Protein AF-A0AAV7M4T8-F1 (afdb_monomer)

pLDDT: mean 70.01, std 22.29, range [33.31, 98.31]

Structure (mmCIF, N/CA/C/O backbone):
data_AF-A0AAV7M4T8-F1
#
_entry.id   AF-A0AAV7M4T8-F1
#
loop_
_atom_site.group_PDB
_atom_site.id
_atom_site.type_symbol
_atom_site.label_atom_id
_atom_site.label_alt_id
_atom_site.label_comp_id
_atom_site.label_asym_id
_atom_site.label_entity_id
_atom_site.label_seq_id
_atom_site.pdbx_PDB_ins_code
_atom_site.Cartn_x
_atom_site.Cartn_y
_atom_site.Cartn_z
_atom_site.occupancy
_atom_site.B_iso_or_equiv
_atom_site.auth_seq_id
_atom_site.auth_comp_id
_atom_site.auth_asym_id
_atom_site.auth_atom_id
_atom_site.pdbx_PDB_model_num
ATOM 1 N N . MET A 1 1 ? -2.833 56.877 26.411 1.00 66.31 1 MET A N 1
ATOM 2 C CA . MET A 1 1 ? -2.606 55.598 25.685 1.00 66.31 1 MET A CA 1
ATOM 3 C C . MET A 1 1 ? -1.672 54.636 26.422 1.00 66.31 1 MET A C 1
ATOM 5 O O . MET A 1 1 ? -2.018 53.465 26.500 1.00 66.31 1 MET A O 1
ATOM 9 N N . ALA A 1 2 ? -0.549 55.091 26.993 1.00 66.88 2 ALA A N 1
ATOM 10 C CA . ALA A 1 2 ? 0.386 54.228 27.733 1.00 66.88 2 ALA A CA 1
ATOM 11 C C . ALA A 1 2 ? -0.252 53.493 28.935 1.00 66.88 2 ALA A C 1
ATOM 13 O O . ALA A 1 2 ? -0.011 52.309 29.144 1.00 66.88 2 ALA A O 1
ATOM 14 N N . GLU A 1 3 ? -1.149 54.155 29.662 1.00 63.53 3 GLU A N 1
ATOM 15 C CA . GLU A 1 3 ? -1.825 53.585 30.836 1.00 63.53 3 GLU A CA 1
ATOM 16 C C . GLU A 1 3 ? -2.784 52.429 30.490 1.00 63.53 3 GLU A C 1
ATOM 18 O O . GLU A 1 3 ? -2.798 51.396 31.155 1.00 63.53 3 GLU A O 1
ATOM 23 N N . ARG A 1 4 ? -3.496 52.522 29.356 1.00 63.59 4 ARG A N 1
ATOM 24 C CA . ARG A 1 4 ? -4.344 51.428 28.842 1.00 63.59 4 ARG A CA 1
ATOM 25 C C . ARG A 1 4 ? -3.538 50.201 28.405 1.00 63.59 4 ARG A C 1
ATOM 27 O O . ARG A 1 4 ? -4.073 49.097 28.427 1.00 63.59 4 ARG A O 1
ATOM 34 N N . ARG A 1 5 ? -2.277 50.377 27.997 1.00 70.31 5 ARG A N 1
ATOM 35 C CA . ARG A 1 5 ? -1.378 49.260 27.669 1.00 70.31 5 ARG A CA 1
ATOM 36 C C . ARG A 1 5 ? -0.917 48.546 28.940 1.00 70.31 5 ARG A C 1
ATOM 38 O O . ARG A 1 5 ? -0.991 47.325 28.994 1.00 70.31 5 ARG A O 1
ATOM 45 N N . ARG A 1 6 ? -0.577 49.308 29.982 1.00 84.88 6 ARG A N 1
ATOM 46 C CA . ARG A 1 6 ? -0.159 48.775 31.285 1.00 84.88 6 ARG A CA 1
ATOM 47 C C . ARG A 1 6 ? -1.264 47.962 31.970 1.00 84.88 6 ARG A C 1
ATOM 49 O O . ARG A 1 6 ? -0.994 46.877 32.468 1.00 84.88 6 ARG A O 1
ATOM 56 N N . LEU A 1 7 ? -2.514 48.430 31.901 1.00 85.06 7 LEU A N 1
ATOM 57 C CA . LEU A 1 7 ? -3.673 47.696 32.433 1.00 85.06 7 LEU A CA 1
ATOM 58 C C . LEU A 1 7 ? -3.971 46.402 31.658 1.00 85.06 7 LEU A C 1
ATOM 60 O O . LEU A 1 7 ? -4.376 45.410 32.254 1.00 85.06 7 LEU A O 1
ATOM 64 N N . ARG A 1 8 ? -3.737 46.374 30.338 1.00 74.19 8 ARG A N 1
ATOM 65 C CA . ARG A 1 8 ? -3.874 45.144 29.535 1.00 74.19 8 ARG A CA 1
ATOM 66 C C . ARG A 1 8 ? -2.766 44.136 29.828 1.00 74.19 8 ARG A C 1
ATOM 68 O O . ARG A 1 8 ? -3.041 42.944 29.870 1.00 74.19 8 ARG A O 1
ATOM 75 N N . GLU A 1 9 ? -1.541 44.607 30.042 1.00 82.75 9 GLU A N 1
ATOM 76 C CA . GLU A 1 9 ? -0.403 43.754 30.403 1.00 82.75 9 GLU A CA 1
ATOM 77 C C . GLU A 1 9 ? -0.560 43.178 31.824 1.00 82.75 9 GLU A C 1
ATOM 79 O O . GLU A 1 9 ? -0.288 41.998 32.023 1.00 82.75 9 GLU A O 1
ATOM 84 N N . GLN A 1 10 ? -1.100 43.946 32.780 1.00 85.94 10 GLN A N 1
ATOM 85 C CA . GLN A 1 10 ? -1.435 43.435 34.119 1.00 85.94 10 GLN A CA 1
ATOM 86 C C . GLN A 1 10 ? -2.593 42.427 34.097 1.00 85.94 10 GLN A C 1
ATOM 88 O O . GLN A 1 10 ? -2.466 41.352 34.675 1.00 85.94 10 GLN A O 1
ATOM 93 N N . ALA A 1 11 ? -3.674 42.707 33.360 1.00 81.38 11 ALA A N 1
ATOM 94 C CA . ALA A 1 11 ? -4.788 41.764 33.223 1.00 81.38 11 ALA A CA 1
ATOM 95 C C . ALA A 1 11 ? -4.373 40.455 32.520 1.00 81.38 11 ALA A C 1
ATOM 97 O O . ALA A 1 11 ? -4.860 39.377 32.857 1.00 81.38 11 ALA A O 1
ATOM 98 N N . ALA A 1 12 ? -3.445 40.525 31.559 1.00 75.75 12 ALA A N 1
ATOM 99 C CA . ALA A 1 12 ? -2.880 39.338 30.920 1.00 75.75 12 ALA A CA 1
ATOM 100 C C . ALA A 1 12 ? -1.985 38.527 31.876 1.00 75.75 12 ALA A C 1
ATOM 102 O O . ALA A 1 12 ? -1.990 37.297 31.816 1.00 75.75 12 ALA A O 1
ATOM 103 N N . ALA A 1 13 ? -1.249 39.193 32.771 1.00 80.88 13 ALA A N 1
ATOM 104 C CA . ALA A 1 13 ? -0.420 38.531 33.775 1.00 80.88 13 ALA A CA 1
ATOM 105 C C . ALA A 1 13 ? -1.263 37.806 34.842 1.00 80.88 13 ALA A C 1
ATOM 107 O O . ALA A 1 13 ? -0.958 36.663 35.175 1.00 80.88 13 ALA A O 1
ATOM 108 N N . GLU A 1 14 ? -2.363 38.406 35.307 1.00 80.75 14 GLU A N 1
ATOM 109 C CA . GLU A 1 14 ? -3.270 37.772 36.280 1.00 80.75 14 GLU A CA 1
ATOM 110 C C . GLU A 1 14 ? -4.012 36.553 35.703 1.00 80.75 14 GLU A C 1
ATOM 112 O O . GLU A 1 14 ? -4.232 35.563 36.406 1.00 80.75 14 GLU A O 1
ATOM 117 N N . LEU A 1 15 ? -4.345 36.562 34.406 1.00 71.94 15 LEU A N 1
ATOM 118 C CA . LEU A 1 15 ? -4.933 35.393 33.737 1.00 71.94 15 LEU A CA 1
ATOM 119 C C . LEU A 1 15 ? -3.953 34.216 33.622 1.00 71.94 15 LEU A C 1
ATOM 121 O O . LEU A 1 15 ? -4.374 33.059 33.667 1.00 71.94 15 LEU A O 1
ATOM 125 N N . LEU A 1 16 ? -2.653 34.489 33.494 1.00 69.44 16 LEU A N 1
ATOM 126 C CA . LEU A 1 16 ? -1.623 33.450 33.452 1.00 69.44 16 LEU A CA 1
ATOM 127 C C . LEU A 1 16 ? -1.347 32.850 34.836 1.00 69.44 16 LEU A C 1
ATOM 129 O O . LEU A 1 16 ? -1.063 31.653 34.921 1.00 69.44 16 LEU A O 1
ATOM 133 N N . ASP A 1 17 ? -1.477 33.628 35.910 1.00 66.19 17 ASP A N 1
ATOM 134 C CA . ASP A 1 17 ? -1.183 33.154 37.267 1.00 66.19 17 ASP A CA 1
ATOM 135 C C . ASP A 1 17 ? -2.323 32.304 37.858 1.00 66.19 17 ASP A C 1
ATOM 137 O O . ASP A 1 17 ? -2.084 31.246 38.442 1.00 66.19 17 ASP A O 1
ATOM 141 N N . ASN A 1 18 ? -3.580 32.646 37.551 1.00 59.94 18 ASN A N 1
ATOM 142 C CA . ASN A 1 18 ? -4.745 31.840 37.945 1.00 59.94 18 ASN A CA 1
ATOM 143 C C . ASN A 1 18 ? -4.849 30.485 37.215 1.00 59.94 18 ASN A C 1
ATOM 145 O O . ASN A 1 18 ? -5.622 29.620 37.621 1.00 59.94 18 ASN A O 1
ATOM 149 N N . SER A 1 19 ? -4.057 30.262 36.160 1.00 56.88 19 SER A N 1
ATOM 150 C CA . SER A 1 19 ? -3.985 28.964 35.473 1.00 56.88 19 SER A CA 1
ATOM 151 C C . SER A 1 19 ? -3.036 27.957 36.144 1.00 56.88 19 SER A C 1
ATOM 153 O O . SER A 1 19 ? -3.062 26.774 35.805 1.00 56.88 19 SER A O 1
ATOM 155 N N . LYS A 1 20 ? -2.212 28.393 37.112 1.00 57.84 20 LYS A N 1
ATOM 156 C CA . LYS A 1 20 ? -1.170 27.559 37.739 1.00 57.84 20 LYS A CA 1
ATOM 157 C C . LYS A 1 20 ? -1.577 26.869 39.039 1.00 57.84 20 LYS A C 1
ATOM 159 O O . LYS A 1 20 ? -0.834 26.014 39.507 1.00 57.84 20 LYS A O 1
ATOM 164 N N . THR A 1 21 ? -2.731 27.185 39.622 1.00 54.34 21 THR A N 1
ATOM 165 C CA . THR A 1 21 ? -3.133 26.641 40.935 1.00 54.34 21 THR A CA 1
ATOM 166 C C . THR A 1 21 ? -4.074 25.441 40.866 1.00 54.34 21 THR A C 1
ATOM 168 O O . THR A 1 21 ? -4.386 24.863 41.902 1.00 54.34 21 THR A O 1
ATOM 171 N N . ASN A 1 22 ? -4.448 24.972 39.672 1.00 49.56 22 ASN A N 1
ATOM 172 C CA . ASN A 1 22 ? -5.160 23.701 39.518 1.00 49.56 22 ASN A CA 1
ATOM 173 C C . ASN A 1 22 ? -4.181 22.551 39.218 1.00 49.56 22 ASN A C 1
ATOM 175 O O . ASN A 1 22 ? -4.279 21.859 38.205 1.00 49.56 22 ASN A O 1
ATOM 179 N N . ILE A 1 23 ? -3.192 22.371 40.099 1.00 54.78 23 ILE A N 1
ATOM 180 C CA . ILE A 1 23 ? -2.333 21.181 40.115 1.00 54.78 23 ILE A CA 1
ATOM 181 C C . ILE A 1 23 ? -3.109 20.096 40.863 1.00 54.78 23 ILE A C 1
ATOM 183 O O . ILE A 1 23 ? -2.878 19.816 42.037 1.00 54.78 23 ILE A O 1
ATOM 187 N N . GLY A 1 24 ? -4.071 19.492 40.165 1.00 59.59 24 GLY A N 1
ATOM 188 C CA . GLY A 1 24 ? -4.485 18.135 40.498 1.00 59.59 24 GLY A CA 1
ATOM 189 C C . GLY A 1 24 ? -3.260 17.208 40.450 1.00 59.59 24 GLY A C 1
ATOM 190 O O . GLY A 1 24 ? -2.306 17.500 39.718 1.00 59.59 24 GLY A O 1
ATOM 191 N N . PRO A 1 25 ? -3.251 16.116 41.235 1.00 62.03 25 PRO A N 1
ATOM 192 C CA . PRO A 1 25 ? -2.106 15.218 41.347 1.00 62.03 25 PRO A CA 1
ATOM 193 C C . PRO A 1 25 ? -1.577 14.827 39.958 1.00 62.03 25 PRO A C 1
ATOM 195 O O . PRO A 1 25 ? -2.374 14.594 39.044 1.00 62.03 25 PRO A O 1
ATOM 198 N N . PRO A 1 26 ? -0.247 14.779 39.769 1.00 51.88 26 PRO A N 1
ATOM 199 C CA . PRO A 1 26 ? 0.357 14.617 38.459 1.00 51.88 26 PRO A CA 1
ATOM 200 C C . PRO A 1 26 ? -0.097 13.310 37.799 1.00 51.88 26 PRO A C 1
ATOM 202 O O . PRO A 1 26 ? 0.368 12.221 38.114 1.00 51.88 26 PRO A O 1
ATOM 205 N N . GLY A 1 27 ? -0.971 13.462 36.806 1.00 47.41 27 GLY A N 1
ATOM 206 C CA . GLY A 1 27 ? -0.624 13.005 35.467 1.00 47.41 27 GLY A CA 1
ATOM 207 C C . GLY A 1 27 ? -1.040 11.595 35.067 1.00 47.41 27 GLY A C 1
ATOM 208 O O . GLY A 1 27 ? -0.428 11.053 34.152 1.00 47.41 27 GLY A O 1
ATOM 209 N N . VAL A 1 28 ? -2.094 11.009 35.638 1.00 55.00 28 VAL A N 1
ATOM 210 C CA . VAL A 1 28 ? -2.776 9.905 34.940 1.00 55.00 28 VAL A CA 1
ATOM 211 C C . VAL A 1 28 ? -3.695 10.534 33.895 1.00 55.00 28 VAL A C 1
ATOM 213 O O . VAL A 1 28 ? -4.842 10.870 34.184 1.00 55.00 28 VAL A O 1
ATOM 216 N N . GLN A 1 29 ? -3.178 10.760 32.681 1.00 53.81 29 GLN A N 1
ATOM 217 C CA . GLN A 1 29 ? -4.026 11.119 31.543 1.00 53.81 29 GLN A CA 1
ATOM 218 C C . GLN A 1 29 ? -5.015 9.973 31.321 1.00 53.81 29 GLN A C 1
ATOM 220 O O . GLN A 1 29 ? -4.684 8.958 30.712 1.00 53.81 29 GLN A O 1
ATOM 225 N N . MET A 1 30 ? -6.232 10.123 31.841 1.00 59.72 30 MET A N 1
ATOM 226 C CA . MET A 1 30 ? -7.351 9.245 31.529 1.00 59.72 30 MET A CA 1
ATOM 227 C C . MET A 1 30 ? -7.654 9.411 30.041 1.00 59.72 30 MET A C 1
ATOM 229 O O . MET A 1 30 ? -8.376 10.318 29.625 1.00 59.72 30 MET A O 1
ATOM 233 N N . HIS A 1 31 ? -7.047 8.566 29.211 1.00 72.94 31 HIS A N 1
ATOM 234 C CA . HIS A 1 31 ? -7.393 8.499 27.805 1.00 72.94 31 HIS A CA 1
ATOM 235 C C . HIS A 1 31 ? -8.857 8.078 27.702 1.00 72.94 31 HIS A C 1
ATOM 237 O O . HIS A 1 31 ? -9.237 6.979 28.100 1.00 72.94 31 HIS A O 1
ATOM 243 N N . THR A 1 32 ? -9.695 8.965 27.170 1.00 89.00 32 THR A N 1
ATOM 244 C CA . THR A 1 32 ? -11.089 8.636 26.880 1.00 89.00 32 THR A CA 1
ATOM 245 C C . THR A 1 32 ? -11.131 7.437 25.933 1.00 89.00 32 THR A C 1
ATOM 247 O O . THR A 1 32 ? -10.350 7.373 24.983 1.00 89.00 32 THR A O 1
ATOM 250 N N . THR A 1 33 ? -12.082 6.528 26.132 1.00 90.50 33 THR A N 1
ATOM 251 C CA . THR A 1 33 ? -12.314 5.341 25.292 1.00 90.50 33 THR A CA 1
ATOM 252 C C . THR A 1 33 ? -12.288 5.657 23.792 1.00 90.50 33 THR A C 1
ATOM 254 O O . THR A 1 33 ? -11.620 4.987 23.006 1.00 90.50 33 THR A O 1
ATOM 257 N N . SER A 1 34 ? -12.937 6.759 23.403 1.00 91.44 34 SER A N 1
ATOM 258 C CA . SER A 1 34 ? -12.961 7.262 22.024 1.00 91.44 34 SER A CA 1
ATOM 259 C C . SER A 1 34 ? -11.562 7.598 21.482 1.00 91.44 34 SER A C 1
ATOM 261 O O . SER A 1 34 ? -11.252 7.317 20.324 1.00 91.44 34 SER A O 1
ATOM 263 N N . SER A 1 35 ? -10.668 8.145 22.315 1.00 93.81 35 SER A N 1
ATOM 264 C CA . SER A 1 35 ? -9.281 8.432 21.926 1.00 93.81 35 SER A CA 1
ATOM 265 C C . SER A 1 35 ? -8.516 7.150 21.597 1.00 93.81 35 SER A C 1
ATOM 267 O O . SER A 1 35 ? -7.863 7.084 20.555 1.00 93.81 35 SER A O 1
ATOM 269 N N . ILE A 1 36 ? -8.642 6.113 22.432 1.00 94.06 36 ILE A N 1
ATOM 270 C CA . ILE A 1 36 ? -7.977 4.817 22.218 1.00 94.06 36 ILE A CA 1
ATOM 271 C C . ILE A 1 36 ? -8.489 4.160 20.932 1.00 94.06 36 ILE A C 1
ATOM 273 O O . ILE A 1 36 ? -7.686 3.728 20.106 1.00 94.06 36 ILE A O 1
ATOM 277 N N . ILE A 1 37 ? -9.805 4.167 20.701 1.00 95.12 37 ILE A N 1
ATOM 278 C CA . ILE A 1 37 ? -10.416 3.619 19.478 1.00 95.12 37 ILE A CA 1
ATOM 279 C C . ILE A 1 37 ? -9.922 4.358 18.230 1.00 95.12 37 ILE A C 1
ATOM 281 O O . ILE A 1 37 ? -9.513 3.727 17.259 1.00 95.12 37 ILE A O 1
ATOM 285 N N . ASN A 1 38 ? -9.873 5.692 18.259 1.00 96.12 38 ASN A N 1
ATOM 286 C CA . ASN A 1 38 ? -9.353 6.479 17.138 1.00 96.12 38 ASN A CA 1
ATOM 287 C C . ASN A 1 38 ? -7.863 6.203 16.872 1.00 96.12 38 ASN A C 1
ATOM 289 O O . ASN A 1 38 ? -7.416 6.204 15.721 1.00 96.12 38 ASN A O 1
ATOM 293 N N . GLN A 1 39 ? -7.070 5.981 17.922 1.00 96.69 39 GLN A N 1
ATOM 294 C CA . GLN A 1 39 ? -5.667 5.595 17.782 1.00 96.69 39 GLN A CA 1
ATOM 295 C C . GLN A 1 39 ? -5.522 4.189 17.195 1.00 96.69 39 GLN A C 1
ATOM 297 O O . GLN A 1 39 ? -4.676 3.988 16.319 1.00 96.69 39 GLN A O 1
ATOM 302 N N . LEU A 1 40 ? -6.365 3.247 17.625 1.00 96.62 40 LEU A N 1
ATOM 303 C CA . LEU A 1 40 ? -6.409 1.884 17.106 1.00 96.62 40 LEU A CA 1
ATOM 304 C C . LEU A 1 40 ? -6.788 1.876 15.623 1.00 96.62 40 LEU A C 1
ATOM 306 O O . LEU A 1 40 ? -6.101 1.243 14.822 1.00 96.62 40 LEU A O 1
ATOM 310 N N . GLU A 1 41 ? -7.799 2.652 15.232 1.00 97.50 41 GLU A N 1
ATOM 311 C CA . GLU A 1 41 ? -8.205 2.817 13.835 1.00 97.50 41 GLU A CA 1
ATOM 312 C C . GLU A 1 41 ? -7.051 3.333 12.971 1.00 97.50 41 GLU A C 1
ATOM 314 O O . GLU A 1 41 ? -6.719 2.749 11.937 1.00 97.50 41 GLU A O 1
ATOM 319 N N . LYS A 1 42 ? -6.391 4.412 13.412 1.00 97.88 42 LYS A N 1
ATOM 320 C CA . LYS A 1 42 ? -5.240 4.988 12.702 1.00 97.88 42 LYS A CA 1
ATOM 321 C C . LYS A 1 42 ? -4.104 3.977 12.565 1.00 97.88 42 LYS A C 1
ATOM 323 O O . LYS A 1 42 ? -3.507 3.892 11.490 1.00 97.88 42 LYS A O 1
ATOM 328 N N . ALA A 1 43 ? -3.810 3.217 13.621 1.00 97.44 43 ALA A N 1
ATOM 329 C CA . ALA A 1 43 ? -2.771 2.192 13.606 1.00 97.44 43 ALA A CA 1
ATOM 330 C C . ALA A 1 43 ? -3.113 1.059 12.623 1.00 97.44 43 ALA A C 1
ATOM 332 O O . ALA A 1 43 ? -2.285 0.715 11.782 1.00 97.44 43 ALA A O 1
ATOM 333 N N . ARG A 1 44 ? -4.357 0.566 12.629 1.00 97.31 44 ARG A N 1
ATOM 334 C CA . ARG A 1 44 ? -4.851 -0.462 11.696 1.00 97.31 44 ARG A CA 1
ATOM 335 C C . ARG A 1 44 ? -4.830 -0.010 10.238 1.00 97.31 44 ARG A C 1
ATOM 337 O O . ARG A 1 44 ? -4.344 -0.729 9.372 1.00 97.31 44 ARG A O 1
ATOM 344 N N . ILE A 1 45 ? -5.286 1.207 9.944 1.00 97.81 45 ILE A N 1
ATOM 345 C CA . ILE A 1 45 ? -5.215 1.762 8.581 1.00 97.81 45 ILE A CA 1
ATOM 346 C C . ILE A 1 45 ? -3.750 1.928 8.140 1.00 97.81 45 ILE A C 1
ATOM 348 O O . ILE A 1 45 ? -3.412 1.721 6.974 1.00 97.81 45 ILE A O 1
ATOM 352 N N . SER A 1 46 ? -2.867 2.317 9.061 1.00 97.31 46 SER A N 1
ATOM 353 C CA . SER A 1 46 ? -1.430 2.463 8.812 1.00 97.31 46 SER A CA 1
ATOM 354 C C . SER A 1 46 ? -0.737 1.120 8.545 1.00 97.31 46 SER A C 1
ATOM 356 O O . SER A 1 46 ? 0.128 1.059 7.670 1.00 97.31 46 SER A O 1
ATOM 358 N N . GLU A 1 47 ? -1.113 0.058 9.264 1.00 96.94 47 GLU A N 1
ATOM 359 C CA . GLU A 1 47 ? -0.706 -1.337 9.027 1.00 96.94 47 GLU A CA 1
ATOM 360 C C . GLU A 1 47 ? -1.154 -1.792 7.630 1.00 96.94 47 GLU A C 1
ATOM 362 O O . GLU A 1 47 ? -0.327 -2.161 6.796 1.00 96.94 47 GLU A O 1
ATOM 367 N N . LEU A 1 48 ? -2.446 -1.647 7.335 1.00 97.00 48 LEU A N 1
ATOM 368 C CA . LEU A 1 48 ? -3.062 -2.024 6.064 1.00 97.00 48 LEU A CA 1
ATOM 369 C C . LEU A 1 48 ? -2.375 -1.370 4.855 1.00 97.00 48 LEU A C 1
ATOM 371 O O . LEU A 1 48 ? -2.095 -2.028 3.853 1.00 97.00 48 LEU A O 1
ATOM 375 N N . LYS A 1 49 ? -2.061 -0.071 4.944 1.00 96.81 49 LYS A N 1
ATOM 376 C CA . LYS A 1 49 ? -1.338 0.650 3.884 1.00 96.81 49 LYS A CA 1
ATOM 377 C C . LYS A 1 49 ? 0.043 0.048 3.614 1.00 96.81 49 LYS A C 1
ATOM 379 O O . LYS A 1 49 ? 0.386 -0.124 2.446 1.00 96.81 49 LYS A O 1
ATOM 384 N N . LYS A 1 50 ? 0.807 -0.283 4.664 1.00 96.56 50 LYS A N 1
ATOM 385 C CA . LYS A 1 50 ? 2.142 -0.901 4.534 1.00 96.56 50 LYS A CA 1
ATOM 386 C C . LYS A 1 50 ? 2.049 -2.298 3.935 1.00 96.56 50 LYS A C 1
ATOM 388 O O . LYS A 1 50 ? 2.827 -2.634 3.048 1.00 96.56 50 LYS A O 1
ATOM 393 N N . TRP A 1 51 ? 1.067 -3.085 4.367 1.00 96.62 51 TRP A N 1
ATOM 394 C CA . TRP A 1 51 ? 0.842 -4.422 3.828 1.00 96.62 51 TRP A CA 1
ATOM 395 C C . TRP A 1 51 ? 0.537 -4.390 2.324 1.00 96.62 51 TRP A C 1
ATOM 397 O O . TRP A 1 51 ? 1.158 -5.112 1.542 1.00 96.62 51 TRP A O 1
ATOM 407 N N . TRP A 1 52 ? -0.356 -3.493 1.888 1.00 97.06 52 TRP A N 1
ATOM 408 C CA . TRP A 1 52 ? -0.663 -3.315 0.465 1.00 97.06 52 TRP A CA 1
ATOM 409 C C . TRP A 1 52 ? 0.498 -2.723 -0.333 1.00 97.06 52 TRP A C 1
ATOM 411 O O . TRP A 1 52 ? 0.620 -3.000 -1.524 1.00 97.06 52 TRP A O 1
ATOM 421 N N . GLU A 1 53 ? 1.339 -1.894 0.283 1.00 96.44 53 GLU A N 1
ATOM 422 C CA . GLU A 1 53 ? 2.574 -1.413 -0.331 1.00 96.44 53 GLU A CA 1
ATOM 423 C C . GLU A 1 53 ? 3.523 -2.572 -0.625 1.00 96.44 53 GLU A C 1
ATOM 425 O O . GLU A 1 53 ? 3.837 -2.786 -1.797 1.00 96.44 53 GLU A O 1
ATOM 430 N N . MET A 1 54 ? 3.856 -3.374 0.389 1.00 97.75 54 MET A N 1
ATOM 431 C CA . MET A 1 54 ? 4.698 -4.563 0.242 1.00 97.75 54 MET A CA 1
ATOM 432 C C . MET A 1 54 ? 4.140 -5.526 -0.798 1.00 97.75 54 MET A C 1
ATOM 434 O O . MET A 1 54 ? 4.817 -5.822 -1.773 1.00 97.75 54 MET A O 1
ATOM 438 N N . THR A 1 55 ? 2.877 -5.928 -0.647 1.00 97.19 55 THR A N 1
ATOM 439 C CA . THR A 1 55 ? 2.218 -6.875 -1.557 1.00 97.19 55 THR A CA 1
ATOM 440 C C . THR A 1 55 ? 2.237 -6.370 -2.998 1.00 97.19 55 THR A C 1
ATOM 442 O O . THR A 1 55 ? 2.504 -7.129 -3.926 1.00 97.19 55 THR A O 1
ATOM 445 N N . SER A 1 56 ? 1.988 -5.070 -3.206 1.00 97.88 56 SER A N 1
ATOM 446 C CA . SER A 1 56 ? 2.048 -4.497 -4.550 1.00 97.88 56 SER A CA 1
ATOM 447 C C . SER A 1 56 ? 3.460 -4.524 -5.130 1.00 97.88 56 SER A C 1
ATOM 449 O O . SER A 1 56 ? 3.609 -4.918 -6.280 1.00 97.88 56 SER A O 1
ATOM 451 N N . LEU A 1 57 ? 4.484 -4.152 -4.354 1.00 98.31 57 LEU A N 1
ATOM 452 C CA . LEU A 1 57 ? 5.876 -4.141 -4.812 1.00 98.31 57 LEU A CA 1
ATOM 453 C C . LEU A 1 57 ? 6.393 -5.555 -5.093 1.00 98.31 57 LEU A C 1
ATOM 455 O O . LEU A 1 57 ? 7.028 -5.763 -6.121 1.00 98.31 57 LEU A O 1
ATOM 459 N N . THR A 1 58 ? 6.059 -6.531 -4.247 1.00 98.06 58 THR A N 1
ATOM 460 C CA . THR A 1 58 ? 6.372 -7.946 -4.486 1.00 98.06 58 THR A CA 1
ATOM 461 C C . THR A 1 58 ? 5.799 -8.403 -5.823 1.00 98.06 58 THR A C 1
ATOM 463 O O . THR A 1 58 ? 6.533 -8.947 -6.638 1.00 98.06 58 THR A O 1
ATOM 466 N N . LYS A 1 59 ? 4.533 -8.071 -6.111 1.00 97.56 59 LYS A N 1
ATOM 467 C CA . LYS A 1 59 ? 3.908 -8.400 -7.397 1.00 97.56 59 LYS A CA 1
ATOM 468 C C . LYS A 1 59 ? 4.628 -7.759 -8.589 1.00 97.56 59 LYS A C 1
ATOM 470 O O . LYS A 1 59 ? 4.727 -8.373 -9.645 1.00 97.56 59 LYS A O 1
ATOM 475 N N . TYR A 1 60 ? 5.116 -6.525 -8.450 1.00 98.25 60 TYR A N 1
ATOM 476 C CA . TYR A 1 60 ? 5.918 -5.884 -9.498 1.00 98.25 60 TYR A CA 1
ATOM 477 C C . TYR A 1 60 ? 7.214 -6.665 -9.758 1.00 98.25 60 TYR A C 1
ATOM 479 O O . TYR A 1 60 ? 7.453 -7.028 -10.911 1.00 98.25 60 TYR A O 1
ATOM 487 N N . ILE A 1 61 ? 7.960 -7.006 -8.698 1.00 98.19 61 ILE A N 1
ATOM 488 C CA . ILE A 1 61 ? 9.203 -7.795 -8.764 1.00 98.19 61 ILE A CA 1
ATOM 489 C C . ILE A 1 61 ? 8.961 -9.166 -9.407 1.00 98.19 61 ILE A C 1
ATOM 491 O O . ILE A 1 61 ? 9.623 -9.495 -10.384 1.00 98.19 61 ILE A O 1
ATOM 495 N N . GLU A 1 62 ? 7.984 -9.934 -8.915 1.00 97.62 62 GLU A N 1
ATOM 496 C CA . GLU A 1 62 ? 7.629 -11.264 -9.449 1.00 97.62 62 GLU A CA 1
ATOM 497 C C . GLU A 1 62 ? 7.289 -11.220 -10.939 1.00 97.62 62 GLU A C 1
ATOM 499 O O . GLU A 1 62 ? 7.519 -12.169 -11.679 1.00 97.62 62 GLU A O 1
ATOM 504 N N . SER A 1 63 ? 6.729 -10.098 -11.381 1.00 97.25 63 SER A N 1
ATOM 505 C CA . SER A 1 63 ? 6.292 -9.914 -12.754 1.00 97.25 63 SER A CA 1
ATOM 506 C C . SER A 1 63 ? 7.363 -9.299 -13.667 1.00 97.25 63 SER A C 1
ATOM 508 O O . SER A 1 63 ? 7.056 -9.035 -14.829 1.00 97.25 63 SER A O 1
ATOM 510 N N . GLY A 1 64 ? 8.572 -9.034 -13.151 1.00 96.50 64 GLY A N 1
ATOM 511 C CA . GLY A 1 64 ? 9.675 -8.411 -13.892 1.00 96.50 64 GLY A CA 1
ATOM 512 C C . GLY A 1 64 ? 9.394 -6.966 -14.314 1.00 96.50 64 GLY A C 1
ATOM 513 O O . GLY A 1 64 ? 9.837 -6.532 -15.373 1.00 96.50 64 GLY A O 1
ATOM 514 N N . ARG A 1 65 ? 8.593 -6.226 -13.536 1.00 96.44 65 ARG A N 1
ATOM 515 C CA . ARG A 1 65 ? 8.122 -4.876 -13.888 1.00 96.44 65 ARG A CA 1
ATOM 516 C C . ARG A 1 65 ? 8.527 -3.848 -12.843 1.00 96.44 65 ARG A C 1
ATOM 518 O O . ARG A 1 65 ? 8.467 -4.109 -11.647 1.00 96.44 65 ARG A O 1
ATOM 525 N N . VAL A 1 66 ? 8.811 -2.631 -13.293 1.00 96.69 66 VAL A N 1
ATOM 526 C CA . VAL A 1 66 ? 9.066 -1.451 -12.463 1.00 96.69 66 VAL A CA 1
ATOM 527 C C . VAL A 1 66 ? 7.855 -0.507 -12.551 1.00 96.69 66 VAL A C 1
ATOM 529 O O . VAL A 1 66 ? 7.396 -0.190 -13.651 1.00 96.69 66 VAL A O 1
ATOM 532 N N . PRO A 1 67 ? 7.285 -0.048 -11.421 1.00 96.25 67 PRO A N 1
ATOM 533 C CA . PRO A 1 67 ? 6.207 0.938 -11.434 1.00 96.25 67 PRO A CA 1
ATOM 534 C C . PRO A 1 67 ? 6.650 2.235 -12.115 1.00 96.25 67 PRO A C 1
ATOM 536 O O . PRO A 1 67 ? 7.742 2.722 -11.835 1.00 96.25 67 PRO A O 1
ATOM 539 N N . ARG A 1 68 ? 5.767 2.880 -12.894 1.00 92.69 68 ARG A N 1
ATOM 540 C CA . ARG A 1 68 ? 6.109 4.114 -13.644 1.00 92.69 68 ARG A CA 1
ATOM 541 C C . ARG A 1 68 ? 6.768 5.205 -12.790 1.00 92.69 68 ARG A C 1
ATOM 543 O O . ARG A 1 68 ? 7.639 5.916 -13.263 1.00 92.69 68 ARG A O 1
ATOM 550 N N . GLY A 1 69 ? 6.325 5.358 -11.540 1.00 92.62 69 GLY A N 1
ATOM 551 C CA . GLY A 1 69 ? 6.851 6.373 -10.616 1.00 92.62 69 GLY A CA 1
ATOM 552 C C . GLY A 1 69 ? 8.219 6.044 -10.010 1.00 92.62 69 GLY A C 1
ATOM 553 O O . GLY A 1 69 ? 8.758 6.874 -9.289 1.00 92.62 69 GLY A O 1
ATOM 554 N N . LEU A 1 70 ? 8.744 4.844 -10.262 1.00 94.62 70 LEU A N 1
ATOM 555 C CA . LEU A 1 70 ? 10.047 4.374 -9.794 1.00 94.62 70 LEU A CA 1
ATOM 556 C C . LEU A 1 70 ? 11.013 4.090 -10.956 1.00 94.62 70 LEU A C 1
ATOM 558 O O . LEU A 1 70 ? 12.148 3.678 -10.723 1.00 94.62 70 LEU A O 1
ATOM 562 N N . CYS A 1 71 ? 10.576 4.288 -12.200 1.00 92.44 71 CYS A N 1
ATOM 563 C CA . CYS A 1 71 ? 11.454 4.216 -13.358 1.00 92.44 71 CYS A CA 1
ATOM 564 C C . CYS A 1 71 ? 12.422 5.405 -13.334 1.00 92.44 71 CYS A C 1
ATOM 566 O O . CYS A 1 71 ? 11.993 6.559 -13.274 1.00 92.44 71 CYS A O 1
ATOM 568 N N . ILE A 1 72 ? 13.722 5.126 -13.396 1.00 88.62 72 ILE A N 1
ATOM 569 C CA . ILE A 1 72 ? 14.762 6.150 -13.510 1.00 88.62 72 ILE A CA 1
ATOM 570 C C . ILE A 1 72 ? 14.860 6.534 -14.990 1.00 88.62 72 ILE A C 1
ATOM 572 O O . ILE A 1 72 ? 15.220 5.709 -15.822 1.00 88.62 72 ILE A O 1
ATOM 576 N N . LEU A 1 73 ? 14.501 7.776 -15.322 1.00 83.88 73 LEU A N 1
ATOM 577 C CA . LEU A 1 73 ? 14.467 8.293 -16.703 1.00 83.88 73 LEU A CA 1
ATOM 578 C C . LEU A 1 73 ? 15.698 9.140 -17.058 1.00 83.88 73 LEU A C 1
ATOM 580 O O . LEU A 1 73 ? 15.633 10.004 -17.928 1.00 83.88 73 LEU A O 1
ATOM 584 N N . ILE A 1 74 ? 16.806 8.938 -16.353 1.00 85.69 74 ILE A N 1
ATOM 585 C CA . ILE A 1 74 ? 18.047 9.669 -16.614 1.00 85.69 74 ILE A CA 1
ATOM 586 C C . ILE A 1 74 ? 18.666 9.084 -17.883 1.00 85.69 74 ILE A C 1
ATOM 588 O O . ILE A 1 74 ? 18.777 7.866 -17.983 1.00 85.69 74 ILE A O 1
ATOM 592 N N . LEU A 1 75 ? 19.035 9.931 -18.843 1.00 84.19 75 LEU A N 1
ATOM 593 C CA . LEU A 1 75 ? 19.783 9.520 -20.031 1.00 84.19 75 LEU A CA 1
ATOM 594 C C . LEU A 1 75 ? 21.292 9.612 -19.759 1.00 84.19 75 LEU A C 1
ATOM 596 O O . LEU A 1 75 ? 21.706 10.494 -19.000 1.00 84.19 75 LEU A O 1
ATOM 600 N N . PRO A 1 76 ? 22.114 8.743 -20.372 1.00 85.00 76 PRO A N 1
ATOM 601 C CA . PRO A 1 76 ? 23.561 8.919 -20.377 1.00 85.00 76 PRO A CA 1
ATOM 602 C C . PRO A 1 76 ? 23.949 10.287 -20.954 1.00 85.00 76 PRO A C 1
ATOM 604 O O . PRO A 1 76 ? 23.349 10.752 -21.919 1.00 85.00 76 PRO A O 1
ATOM 607 N N . THR A 1 77 ? 24.983 10.920 -20.397 1.00 85.38 77 THR A N 1
ATOM 608 C CA . THR A 1 77 ? 25.505 12.214 -20.885 1.00 85.38 77 THR A CA 1
ATOM 609 C C . THR A 1 77 ? 26.385 12.071 -22.140 1.00 85.38 77 THR A C 1
ATOM 611 O O . THR A 1 77 ? 26.910 13.064 -22.634 1.00 85.38 77 THR A O 1
ATOM 614 N N . LEU A 1 78 ? 26.600 10.853 -22.651 1.00 76.25 78 LEU A N 1
ATOM 615 C CA . LEU A 1 78 ? 27.424 10.639 -23.842 1.00 76.25 78 LEU A CA 1
ATOM 616 C C . LEU A 1 78 ? 26.681 11.116 -25.100 1.00 76.25 78 LEU A C 1
ATOM 618 O O . LEU A 1 78 ? 25.507 10.813 -25.285 1.00 76.25 78 LEU A O 1
ATOM 622 N N . GLY A 1 79 ? 27.383 11.895 -25.931 1.00 67.88 79 GLY A N 1
ATOM 623 C CA . GLY A 1 79 ? 26.812 12.652 -27.051 1.00 67.88 79 GLY A CA 1
ATOM 624 C C . GLY A 1 79 ? 26.247 11.810 -28.196 1.00 67.88 79 GLY A C 1
ATOM 625 O O . GLY A 1 79 ? 25.359 12.292 -28.893 1.00 67.88 79 GLY A O 1
ATOM 626 N N . ASP A 1 80 ? 26.679 10.555 -28.328 1.00 77.81 80 ASP A N 1
ATOM 627 C CA . ASP A 1 80 ? 26.189 9.625 -29.344 1.00 77.81 80 ASP A CA 1
ATOM 628 C C . ASP A 1 80 ? 25.510 8.437 -28.652 1.00 77.81 80 ASP A C 1
ATOM 630 O O . ASP A 1 80 ? 26.157 7.611 -28.006 1.00 77.81 80 ASP A O 1
ATOM 634 N N . MET A 1 81 ? 24.178 8.377 -28.736 1.00 79.00 81 MET A N 1
ATOM 635 C CA . MET A 1 81 ? 23.387 7.304 -28.129 1.00 79.00 81 MET A CA 1
ATOM 636 C C . MET A 1 81 ? 23.172 6.171 -29.127 1.00 79.00 81 MET A C 1
ATOM 638 O O . MET A 1 81 ? 22.163 6.129 -29.832 1.00 79.00 81 MET A O 1
ATOM 642 N N . ASP A 1 82 ? 24.133 5.252 -29.157 1.00 89.88 82 ASP A N 1
ATOM 643 C CA . ASP A 1 82 ? 23.967 3.935 -29.768 1.00 89.88 82 ASP A CA 1
ATOM 644 C C . ASP A 1 82 ? 22.718 3.238 -29.172 1.00 89.88 82 ASP A C 1
ATOM 646 O O . ASP A 1 82 ? 22.564 3.228 -27.939 1.00 89.88 82 ASP A O 1
ATOM 650 N N . PRO A 1 83 ? 21.789 2.701 -29.994 1.00 88.81 83 PRO A N 1
ATOM 651 C CA . PRO A 1 83 ? 20.649 1.929 -29.501 1.00 88.81 83 PRO A CA 1
ATOM 652 C C . PRO A 1 83 ? 21.042 0.806 -28.533 1.00 88.81 83 PRO A C 1
ATOM 654 O O . PRO A 1 83 ? 20.309 0.585 -27.565 1.00 88.81 83 PRO A O 1
ATOM 657 N N . ASP A 1 84 ? 22.189 0.154 -28.742 1.00 91.31 84 ASP A N 1
ATOM 658 C CA . ASP A 1 84 ? 22.643 -0.951 -27.892 1.00 91.31 84 ASP A CA 1
ATOM 659 C C . ASP A 1 84 ? 23.039 -0.451 -26.493 1.00 91.31 84 ASP A C 1
ATOM 661 O O . ASP A 1 84 ? 22.594 -0.992 -25.475 1.00 91.31 84 ASP A O 1
ATOM 665 N N . LEU A 1 85 ? 23.779 0.663 -26.429 1.00 89.62 85 LEU A N 1
ATOM 666 C CA . LEU A 1 85 ? 24.139 1.325 -25.170 1.00 89.62 85 LEU A CA 1
ATOM 667 C C . LEU A 1 85 ? 22.896 1.786 -24.398 1.00 89.62 85 LEU A C 1
ATOM 669 O O . LEU A 1 85 ? 22.836 1.684 -23.170 1.00 89.62 85 LEU A O 1
ATOM 673 N N . LEU A 1 86 ? 21.891 2.312 -25.106 1.00 87.50 86 LEU A N 1
ATOM 674 C CA . LEU A 1 86 ? 20.659 2.780 -24.480 1.00 87.50 86 LEU A CA 1
ATOM 675 C C . LEU A 1 86 ? 19.862 1.626 -23.864 1.00 87.50 86 LEU A C 1
ATOM 677 O O . LEU A 1 86 ? 19.257 1.802 -22.803 1.00 87.50 86 LEU A O 1
ATOM 681 N N . GLU A 1 87 ? 19.850 0.462 -24.508 1.00 89.88 87 GLU A N 1
ATOM 682 C CA . GLU A 1 87 ? 19.191 -0.719 -23.961 1.00 89.88 87 GLU A CA 1
ATOM 683 C C . GLU A 1 87 ? 19.934 -1.262 -22.737 1.00 89.88 87 GLU A C 1
ATOM 685 O O . GLU A 1 87 ? 19.309 -1.483 -21.697 1.00 89.88 87 GLU A O 1
ATOM 690 N N . GLU A 1 88 ? 21.266 -1.360 -22.790 1.00 92.06 88 GLU A N 1
ATOM 691 C CA . GLU A 1 88 ? 22.069 -1.749 -21.626 1.00 92.06 88 GLU A CA 1
ATOM 692 C C . GLU A 1 88 ? 21.828 -0.803 -20.437 1.00 92.06 88 GLU A C 1
ATOM 694 O O . GLU A 1 88 ? 21.573 -1.240 -19.309 1.00 92.06 88 GLU A O 1
ATOM 699 N N . TRP A 1 89 ? 21.805 0.505 -20.693 1.00 90.81 89 TRP A N 1
ATOM 700 C CA . TRP A 1 89 ? 21.502 1.514 -19.682 1.00 90.81 89 TRP A CA 1
ATOM 701 C C . TRP A 1 89 ? 20.099 1.346 -19.073 1.00 90.81 89 TRP A C 1
ATOM 703 O O . TRP A 1 89 ? 19.912 1.459 -17.853 1.00 90.81 89 TRP A O 1
ATOM 713 N N . ARG A 1 90 ? 19.084 1.039 -19.893 1.00 89.81 90 ARG A N 1
ATOM 714 C CA . ARG A 1 90 ? 17.724 0.745 -19.404 1.00 89.81 90 ARG A CA 1
ATOM 715 C C . ARG A 1 90 ? 17.694 -0.491 -18.516 1.00 89.81 90 ARG A C 1
ATOM 717 O O . ARG A 1 90 ? 17.001 -0.473 -17.499 1.00 89.81 90 ARG A O 1
ATOM 724 N N . MET A 1 91 ? 18.450 -1.535 -18.854 1.00 92.75 91 MET A N 1
ATOM 725 C CA . MET A 1 91 ? 18.550 -2.724 -18.008 1.00 92.75 91 MET A CA 1
ATOM 726 C C . MET A 1 91 ? 19.202 -2.402 -16.661 1.00 92.75 91 MET A C 1
ATOM 728 O O . MET A 1 91 ? 18.660 -2.769 -15.617 1.00 92.75 91 MET A O 1
ATOM 732 N N . GLN A 1 92 ? 20.317 -1.665 -16.659 1.00 94.75 92 GLN A N 1
ATOM 733 C CA . GLN A 1 92 ? 21.013 -1.280 -15.426 1.00 94.75 92 GLN A CA 1
ATOM 734 C C . GLN A 1 92 ? 20.120 -0.423 -14.513 1.00 94.75 92 GLN A C 1
ATOM 736 O O . GLN A 1 92 ? 20.022 -0.666 -13.305 1.00 94.75 92 GLN A O 1
ATOM 741 N N . THR A 1 93 ? 19.410 0.553 -15.083 1.00 93.69 93 THR A N 1
ATOM 742 C CA . THR A 1 93 ? 18.471 1.396 -14.326 1.00 93.69 93 THR A CA 1
ATOM 743 C C . THR A 1 93 ? 17.267 0.605 -13.805 1.00 93.69 93 THR A C 1
ATOM 745 O O . THR A 1 93 ? 16.852 0.815 -12.662 1.00 93.69 93 THR A O 1
ATOM 748 N N . ALA A 1 94 ? 16.735 -0.344 -14.581 1.00 94.25 94 ALA A N 1
ATOM 749 C CA . ALA A 1 94 ? 15.659 -1.231 -14.143 1.00 94.25 94 ALA A CA 1
ATOM 750 C C . ALA A 1 94 ? 16.089 -2.157 -12.990 1.00 94.25 94 ALA A C 1
ATOM 752 O O . ALA A 1 94 ? 15.330 -2.330 -12.029 1.00 94.25 94 ALA A O 1
ATOM 753 N N . ASP A 1 95 ? 17.304 -2.709 -13.042 1.00 96.56 95 ASP A N 1
ATOM 754 C CA . ASP A 1 95 ? 17.879 -3.513 -11.957 1.00 96.56 95 ASP A CA 1
ATOM 755 C C . ASP A 1 95 ? 18.029 -2.683 -10.671 1.00 96.56 95 ASP A C 1
ATOM 757 O O . ASP A 1 95 ? 17.587 -3.094 -9.593 1.00 96.56 95 ASP A O 1
ATOM 761 N N . CYS A 1 96 ? 18.531 -1.448 -10.783 1.00 96.56 96 CYS A N 1
ATOM 762 C CA . CYS A 1 96 ? 18.608 -0.513 -9.657 1.00 96.56 96 CYS A CA 1
ATOM 763 C C . CYS A 1 96 ? 17.231 -0.236 -9.034 1.00 96.56 96 CYS A C 1
ATOM 765 O O . CYS A 1 96 ? 17.068 -0.338 -7.813 1.00 96.56 96 CYS A O 1
ATOM 767 N N . SER A 1 97 ? 16.217 0.066 -9.851 1.00 96.56 97 SER A N 1
ATOM 768 C CA . SER A 1 97 ? 14.846 0.272 -9.371 1.00 96.56 97 SER A CA 1
ATOM 769 C C . SER A 1 97 ? 14.267 -0.985 -8.714 1.00 96.56 97 SER A C 1
ATOM 771 O O . SER A 1 97 ? 13.552 -0.886 -7.716 1.00 96.56 97 SER A O 1
ATOM 773 N N . THR A 1 98 ? 14.600 -2.173 -9.218 1.00 97.44 98 THR A N 1
ATOM 774 C CA . THR A 1 98 ? 14.161 -3.454 -8.644 1.00 97.44 98 THR A CA 1
ATOM 775 C C . THR A 1 98 ? 14.785 -3.698 -7.270 1.00 97.44 98 THR A C 1
ATOM 777 O O . THR A 1 98 ? 14.071 -4.005 -6.310 1.00 97.44 98 THR A O 1
ATOM 780 N N . LYS A 1 99 ? 16.091 -3.454 -7.125 1.00 98.00 99 LYS A N 1
ATOM 781 C CA . LYS A 1 99 ? 16.790 -3.491 -5.828 1.00 98.00 99 LYS A CA 1
ATOM 782 C C . LYS A 1 99 ? 16.207 -2.480 -4.836 1.00 98.00 99 LYS A C 1
ATOM 784 O O . LYS A 1 99 ? 16.009 -2.798 -3.657 1.00 98.00 99 LYS A O 1
ATOM 789 N N . LEU A 1 100 ? 15.860 -1.281 -5.307 1.00 97.62 100 LEU A N 1
ATOM 790 C CA . LEU A 1 100 ? 15.176 -0.274 -4.496 1.00 97.62 100 LEU A CA 1
ATOM 791 C C . LEU A 1 100 ? 13.807 -0.772 -4.005 1.00 97.62 100 LEU A C 1
ATOM 793 O O . LEU A 1 100 ? 13.510 -0.626 -2.820 1.00 97.62 100 LEU A O 1
ATOM 797 N N . MET A 1 101 ? 12.997 -1.420 -4.853 1.00 98.06 101 MET A N 1
ATOM 798 C CA . MET A 1 101 ? 11.733 -2.036 -4.418 1.00 98.06 101 MET A CA 1
ATOM 799 C C . MET A 1 101 ? 11.948 -3.071 -3.307 1.00 98.06 101 MET A C 1
ATOM 801 O O . MET A 1 101 ? 11.228 -3.042 -2.308 1.00 98.06 101 MET A O 1
ATOM 805 N N . GLY A 1 102 ? 12.961 -3.935 -3.427 1.00 98.19 102 GLY A N 1
ATOM 806 C CA . GLY A 1 102 ? 13.319 -4.896 -2.375 1.00 98.19 102 GLY A CA 1
ATOM 807 C C . GLY A 1 102 ? 13.692 -4.221 -1.047 1.00 98.19 102 GLY A C 1
ATOM 808 O O . GLY A 1 102 ? 13.269 -4.650 0.034 1.00 98.19 102 GLY A O 1
ATOM 809 N N . THR A 1 103 ? 14.410 -3.099 -1.121 1.00 98.31 103 THR A N 1
ATOM 810 C CA . THR A 1 103 ? 14.775 -2.286 0.050 1.00 98.31 103 THR A CA 1
ATOM 811 C C . THR A 1 103 ? 13.537 -1.656 0.699 1.00 98.31 103 THR A C 1
ATOM 813 O O . THR A 1 103 ? 13.376 -1.718 1.921 1.00 98.31 103 THR A O 1
ATOM 816 N N . LEU A 1 104 ? 12.614 -1.114 -0.106 1.00 97.75 104 LEU A N 1
ATOM 817 C CA . LEU A 1 104 ? 11.341 -0.555 0.364 1.00 97.75 104 LEU A CA 1
ATOM 818 C C . LEU A 1 104 ? 10.465 -1.613 1.045 1.00 97.75 104 LEU A C 1
ATOM 820 O O . LEU A 1 104 ? 9.915 -1.342 2.112 1.00 97.75 104 LEU A O 1
ATOM 824 N N . ILE A 1 105 ? 10.380 -2.828 0.490 1.00 98.06 105 ILE A N 1
ATOM 825 C CA . ILE A 1 105 ? 9.661 -3.953 1.113 1.00 98.06 105 ILE A CA 1
ATOM 826 C C . ILE A 1 105 ? 10.261 -4.275 2.485 1.00 98.06 105 ILE A C 1
ATOM 828 O O . ILE A 1 105 ? 9.527 -4.401 3.467 1.00 98.06 105 ILE A O 1
ATOM 832 N N . THR A 1 106 ? 11.589 -4.359 2.577 1.00 97.62 106 THR A N 1
ATOM 833 C CA . THR A 1 106 ? 12.292 -4.655 3.835 1.00 97.62 106 THR A CA 1
ATOM 834 C C . THR A 1 106 ? 12.027 -3.580 4.894 1.00 97.62 106 THR A C 1
ATOM 836 O O . THR A 1 106 ? 11.695 -3.891 6.041 1.00 97.62 106 THR A O 1
ATOM 839 N N . GLN A 1 107 ? 12.099 -2.301 4.514 1.00 97.25 107 GLN A N 1
ATOM 840 C CA . GLN A 1 107 ? 11.801 -1.190 5.419 1.00 97.25 107 GLN A CA 1
ATOM 841 C C . GLN A 1 107 ? 10.324 -1.167 5.843 1.00 97.25 107 GLN A C 1
ATOM 843 O O . GLN A 1 107 ? 10.018 -0.903 7.011 1.00 97.25 107 GLN A O 1
ATOM 848 N N . ALA A 1 108 ? 9.406 -1.438 4.913 1.00 95.00 108 ALA A N 1
ATOM 849 C CA . ALA A 1 108 ? 7.977 -1.507 5.187 1.00 95.00 108 ALA A CA 1
ATOM 850 C C . ALA A 1 108 ? 7.645 -2.647 6.158 1.00 95.00 108 ALA A C 1
ATOM 852 O O . ALA A 1 108 ? 6.850 -2.428 7.072 1.00 95.00 108 ALA A O 1
ATOM 853 N N . LYS A 1 109 ? 8.309 -3.804 6.025 1.00 95.75 109 LYS A N 1
ATOM 854 C CA . LYS A 1 109 ? 8.176 -4.944 6.942 1.00 95.75 109 LYS A CA 1
ATOM 855 C C . LYS A 1 109 ? 8.565 -4.560 8.368 1.00 95.75 109 LYS A C 1
ATOM 857 O O . LYS A 1 109 ? 7.738 -4.680 9.263 1.00 95.75 109 LYS A O 1
ATOM 862 N N . ARG A 1 110 ? 9.752 -3.970 8.557 1.00 95.56 110 ARG A N 1
ATOM 863 C CA . ARG A 1 110 ? 10.212 -3.500 9.879 1.00 95.56 110 ARG A CA 1
ATOM 864 C C . ARG A 1 110 ? 9.209 -2.545 10.535 1.00 95.56 110 ARG A C 1
ATOM 866 O O . ARG A 1 110 ? 8.848 -2.703 11.694 1.00 95.56 110 ARG A O 1
ATOM 873 N N . ARG A 1 111 ? 8.714 -1.565 9.772 1.00 94.44 111 ARG A N 1
ATOM 874 C CA . ARG A 1 111 ? 7.709 -0.608 10.267 1.00 94.44 111 ARG A CA 1
ATOM 875 C C . ARG A 1 111 ? 6.340 -1.245 10.507 1.00 94.44 111 ARG A C 1
ATOM 877 O O . ARG A 1 111 ? 5.528 -0.655 11.213 1.00 94.44 111 ARG A O 1
ATOM 884 N N . MET A 1 112 ? 6.025 -2.368 9.865 1.00 93.75 112 MET A N 1
ATOM 885 C CA . MET A 1 112 ? 4.783 -3.102 10.100 1.00 93.75 112 MET A CA 1
ATOM 886 C C . MET A 1 112 ? 4.826 -3.793 11.459 1.00 93.75 112 MET A C 1
ATOM 888 O O . MET A 1 112 ? 3.862 -3.669 12.208 1.00 93.75 112 MET A O 1
ATOM 892 N N . ASP A 1 113 ? 5.954 -4.411 11.811 1.00 92.69 113 ASP A N 1
ATOM 893 C CA . ASP A 1 113 ? 6.148 -5.060 13.112 1.00 92.69 113 ASP A CA 1
ATOM 894 C C . ASP A 1 113 ? 5.939 -4.063 14.272 1.00 92.69 113 ASP A C 1
ATOM 896 O O . ASP A 1 113 ? 5.220 -4.351 15.229 1.00 92.69 113 ASP A O 1
ATOM 900 N N . GLU A 1 114 ? 6.447 -2.831 14.135 1.00 93.81 114 GLU A N 1
ATOM 901 C CA . GLU A 1 114 ? 6.195 -1.720 15.073 1.00 93.81 114 GLU A CA 1
ATOM 902 C C . GLU A 1 114 ? 4.704 -1.328 15.173 1.00 93.81 114 GLU A C 1
ATOM 904 O O . GLU A 1 114 ? 4.226 -0.915 16.230 1.00 93.81 114 GLU A O 1
ATOM 909 N N . GLN A 1 115 ? 3.942 -1.412 14.075 1.00 93.31 115 GLN A N 1
ATOM 910 C CA . GLN A 1 115 ? 2.499 -1.140 14.122 1.00 93.31 115 GLN A CA 1
ATOM 911 C C . GLN A 1 115 ? 1.736 -2.282 14.787 1.00 93.31 115 GLN A C 1
ATOM 913 O O . GLN A 1 115 ? 0.791 -2.010 15.524 1.00 93.31 115 GLN A O 1
ATOM 918 N N . ILE A 1 116 ? 2.136 -3.533 14.547 1.00 94.31 116 ILE A N 1
ATOM 919 C CA . ILE A 1 116 ? 1.501 -4.714 15.139 1.00 94.31 116 ILE A CA 1
ATOM 920 C C . ILE A 1 116 ? 1.610 -4.651 16.665 1.00 94.31 116 ILE A C 1
ATOM 922 O O . ILE A 1 116 ? 0.594 -4.781 17.345 1.00 94.31 116 ILE A O 1
ATOM 926 N N . THR A 1 117 ? 2.794 -4.354 17.207 1.00 95.62 117 THR A N 1
ATOM 927 C CA . THR A 1 117 ? 2.978 -4.210 18.663 1.00 95.62 117 THR A CA 1
ATOM 928 C C . THR A 1 117 ? 2.137 -3.068 19.237 1.00 95.62 117 THR A C 1
ATOM 930 O O . THR A 1 117 ? 1.485 -3.232 20.269 1.00 95.62 117 THR A O 1
ATOM 933 N N . LYS A 1 118 ? 2.063 -1.926 18.540 1.00 96.19 118 LYS A N 1
ATOM 934 C CA . LYS A 1 118 ? 1.201 -0.800 18.932 1.00 96.19 118 LYS A CA 1
ATOM 935 C C . LYS A 1 118 ? -0.283 -1.176 18.946 1.00 96.19 118 LYS A C 1
ATOM 937 O O . LYS A 1 118 ? -1.006 -0.792 19.863 1.00 96.19 118 LYS A O 1
ATOM 942 N N . ILE A 1 119 ? -0.747 -1.903 17.934 1.00 96.06 119 ILE A N 1
ATOM 943 C CA . ILE A 1 119 ? -2.124 -2.396 17.842 1.00 96.06 119 ILE A CA 1
ATOM 944 C C . ILE A 1 119 ? -2.425 -3.350 18.999 1.00 96.06 119 ILE A C 1
ATOM 946 O O . ILE A 1 119 ? -3.475 -3.223 19.627 1.00 96.06 119 ILE A O 1
ATOM 950 N N . GLU A 1 120 ? -1.519 -4.284 19.292 1.00 95.88 120 GLU A N 1
ATOM 951 C CA . GLU A 1 120 ? -1.666 -5.236 20.396 1.00 95.88 120 GLU A CA 1
ATOM 952 C C . GLU A 1 120 ? -1.757 -4.506 21.745 1.00 95.88 120 GLU A C 1
ATOM 954 O O . GLU A 1 120 ? -2.634 -4.821 22.548 1.00 95.88 120 GLU A O 1
ATOM 959 N N . GLN A 1 121 ? -0.936 -3.474 21.967 1.00 96.31 121 GLN A N 1
ATOM 960 C CA . GLN A 1 121 ? -1.003 -2.647 23.175 1.00 96.31 121 GLN A CA 1
ATOM 961 C C . GLN A 1 121 ? -2.331 -1.882 23.292 1.00 96.31 121 GLN A C 1
ATOM 963 O O . GLN A 1 121 ? -3.000 -1.973 24.318 1.00 96.31 121 GLN A O 1
ATOM 968 N N . LEU A 1 122 ? -2.756 -1.184 22.232 1.00 95.25 122 LEU A N 1
ATOM 969 C CA . LEU A 1 122 ? -4.024 -0.440 22.219 1.00 95.25 122 LEU A CA 1
ATOM 970 C C . LEU A 1 122 ? -5.237 -1.355 22.426 1.00 95.25 122 LEU A C 1
ATOM 972 O O . LEU A 1 122 ? -6.210 -0.954 23.058 1.00 95.25 122 LEU A O 1
ATOM 976 N N . THR A 1 123 ? -5.173 -2.583 21.908 1.00 93.56 123 THR A N 1
ATOM 977 C CA . THR A 1 123 ? -6.226 -3.588 22.103 1.00 93.56 123 THR A CA 1
ATOM 978 C C . THR A 1 123 ? -6.303 -4.004 23.574 1.00 93.56 123 THR A C 1
ATOM 980 O O . THR A 1 123 ? -7.384 -3.956 24.153 1.00 93.56 123 THR A O 1
ATOM 983 N N . LYS A 1 124 ? -5.161 -4.299 24.212 1.00 93.44 124 LYS A N 1
ATOM 984 C CA . LYS A 1 124 ? -5.097 -4.617 25.651 1.00 93.44 124 LYS A CA 1
ATOM 985 C C . LYS A 1 124 ? -5.592 -3.472 26.532 1.00 93.44 124 LYS A C 1
ATOM 987 O O . LYS A 1 124 ? -6.216 -3.710 27.560 1.00 93.44 124 LYS A O 1
ATOM 992 N N . ASP A 1 125 ? -5.291 -2.229 26.169 1.00 91.81 125 ASP A N 1
ATOM 993 C CA . ASP A 1 125 ? -5.744 -1.070 26.943 1.00 91.81 125 ASP A CA 1
ATOM 994 C C . ASP A 1 125 ? -7.252 -0.847 26.806 1.00 91.81 125 ASP A C 1
ATOM 996 O O . ASP A 1 125 ? -7.906 -0.468 27.775 1.00 91.81 125 ASP A O 1
ATOM 1000 N N . LEU A 1 126 ? -7.818 -1.169 25.642 1.00 91.31 126 LEU A N 1
ATOM 1001 C CA . LEU A 1 126 ? -9.256 -1.136 25.400 1.00 91.31 126 LEU A CA 1
ATOM 1002 C C . LEU A 1 126 ? -10.000 -2.257 26.148 1.00 91.31 126 LEU A C 1
ATOM 1004 O O . LEU A 1 126 ? -11.074 -2.006 26.690 1.00 91.31 126 LEU A O 1
ATOM 1008 N N . GLU A 1 127 ? -9.421 -3.458 26.246 1.00 89.38 127 GLU A N 1
ATOM 1009 C CA . GLU A 1 127 ? -9.977 -4.594 27.009 1.00 89.38 127 GLU A CA 1
ATOM 1010 C C . GLU A 1 127 ? -10.126 -4.302 28.511 1.00 89.38 127 GLU A C 1
ATOM 1012 O O . GLU A 1 127 ? -11.034 -4.823 29.156 1.00 89.38 127 GLU A O 1
ATOM 1017 N N . LYS A 1 128 ? -9.274 -3.437 29.077 1.00 89.12 128 LYS A N 1
ATOM 1018 C CA . LYS A 1 128 ? -9.352 -3.024 30.490 1.00 89.12 128 LYS A CA 1
ATOM 1019 C C . LYS A 1 128 ? -10.519 -2.072 30.782 1.00 89.12 128 LYS A C 1
ATOM 1021 O O . LYS A 1 128 ? -10.798 -1.799 31.949 1.00 89.12 128 LYS A O 1
ATOM 1026 N N . MET A 1 129 ? -11.173 -1.515 29.761 1.00 85.25 129 MET A N 1
ATOM 1027 C CA . MET A 1 129 ? -12.221 -0.510 29.947 1.00 85.25 129 MET A CA 1
ATOM 1028 C C . MET A 1 129 ? -13.587 -1.160 30.222 1.00 85.25 129 MET A C 1
ATOM 1030 O O . MET A 1 129 ? -14.024 -2.067 29.522 1.00 85.25 129 MET A O 1
ATOM 1034 N N . VAL A 1 130 ? -14.286 -0.656 31.244 1.00 65.81 130 VAL A N 1
ATOM 1035 C CA . VAL A 1 130 ? -15.454 -1.306 31.878 1.00 65.81 130 VAL A CA 1
ATOM 1036 C C . VAL A 1 130 ? -16.748 -1.245 31.038 1.00 65.81 130 VAL A C 1
ATOM 1038 O O . VAL A 1 130 ? -17.617 -2.103 31.176 1.00 65.81 130 VAL A O 1
ATOM 1041 N N . ASN A 1 131 ? -16.885 -0.289 30.112 1.00 78.06 131 ASN A N 1
ATOM 1042 C CA . ASN A 1 131 ? -18.131 -0.071 29.357 1.00 78.06 131 ASN A CA 1
ATOM 1043 C C . ASN A 1 131 ? -18.188 -0.862 28.038 1.00 78.06 131 ASN A C 1
ATOM 1045 O O . ASN A 1 131 ? -18.037 -0.302 26.952 1.00 78.06 131 ASN A O 1
ATOM 1049 N N . GLN A 1 132 ? -18.459 -2.165 28.124 1.00 76.38 132 GLN A N 1
ATOM 1050 C CA . GLN A 1 132 ? -18.401 -3.083 26.975 1.00 76.38 132 GLN A CA 1
ATOM 1051 C C . GLN A 1 132 ? -19.388 -2.756 25.833 1.00 76.38 132 GLN A C 1
ATOM 1053 O O . GLN A 1 132 ? -19.039 -2.922 24.663 1.00 76.38 132 GLN A O 1
ATOM 1058 N N . GLN A 1 133 ? -20.598 -2.261 26.126 1.00 85.00 133 GLN A N 1
ATOM 1059 C CA . GLN A 1 133 ? -21.632 -2.085 25.093 1.00 85.00 133 GLN A CA 1
ATOM 1060 C C . GLN A 1 133 ? -21.369 -0.892 24.160 1.00 85.00 133 GLN A C 1
ATOM 1062 O O . GLN A 1 133 ? -21.464 -1.020 22.937 1.00 85.00 133 GLN A O 1
ATOM 1067 N N . GLU A 1 134 ? -21.023 0.274 24.712 1.00 86.19 134 GLU A N 1
ATOM 1068 C CA . GLU A 1 134 ? -20.696 1.457 23.903 1.00 86.19 134 GLU A CA 1
ATOM 1069 C C . GLU A 1 134 ? -19.429 1.215 23.073 1.00 86.19 134 GLU A C 1
ATOM 1071 O O . GLU A 1 134 ? -19.399 1.505 21.873 1.00 86.19 134 GLU A O 1
ATOM 1076 N N . VAL A 1 135 ? -18.418 0.603 23.698 1.00 89.12 135 VAL A N 1
ATOM 1077 C CA . VAL A 1 135 ? -17.173 0.182 23.048 1.00 89.12 135 VAL A CA 1
ATOM 1078 C C . VAL A 1 135 ? -17.463 -0.735 21.862 1.00 89.12 135 VAL A C 1
ATOM 1080 O O . VAL A 1 135 ? -16.956 -0.491 20.769 1.00 89.12 135 VAL A O 1
ATOM 1083 N N . SER A 1 136 ? -18.330 -1.738 22.034 1.00 89.81 136 SER A N 1
ATOM 1084 C CA . SER A 1 136 ? -18.697 -2.672 20.964 1.00 89.81 136 SER A CA 1
ATOM 1085 C C . SER A 1 136 ? -19.284 -1.957 19.741 1.00 89.81 136 SER A C 1
ATOM 1087 O O . SER A 1 136 ? -18.897 -2.241 18.606 1.00 89.81 136 SER A O 1
ATOM 1089 N N . ASN A 1 137 ? -20.180 -0.987 19.948 1.00 91.31 137 ASN A N 1
ATOM 1090 C CA . ASN A 1 137 ? -20.780 -0.222 18.850 1.00 91.31 137 ASN A CA 1
ATOM 1091 C C . ASN A 1 137 ? -19.752 0.653 18.116 1.00 91.31 137 ASN A C 1
ATOM 1093 O O . ASN A 1 137 ? -19.801 0.788 16.891 1.00 91.31 137 ASN A O 1
ATOM 1097 N N . GLN A 1 138 ? -18.820 1.265 18.851 1.00 92.75 138 GLN A N 1
ATOM 1098 C CA . GLN A 1 138 ? -17.762 2.085 18.260 1.00 92.75 138 GLN A CA 1
ATOM 1099 C C . GLN A 1 138 ? -16.743 1.232 17.487 1.00 92.75 138 GLN A C 1
ATOM 1101 O O . GLN A 1 138 ? -16.335 1.628 16.392 1.00 92.75 138 GLN A O 1
ATOM 1106 N N . LEU A 1 139 ? -16.398 0.046 17.998 1.00 93.25 139 LEU A N 1
ATOM 1107 C CA . LEU A 1 139 ? -15.537 -0.918 17.312 1.00 93.25 139 LEU A CA 1
ATOM 1108 C C . LEU A 1 139 ? -16.158 -1.415 16.003 1.00 93.25 139 LEU A C 1
ATOM 1110 O O . LEU A 1 139 ? -15.478 -1.408 14.982 1.00 93.25 139 LEU A O 1
ATOM 1114 N N . ALA A 1 140 ? -17.452 -1.748 15.988 1.00 94.56 140 ALA A N 1
ATOM 1115 C CA . ALA A 1 140 ? -18.133 -2.173 14.762 1.00 94.56 140 ALA A CA 1
ATOM 1116 C C . ALA A 1 140 ? -18.072 -1.094 13.660 1.00 94.56 140 ALA A C 1
ATOM 1118 O O . ALA A 1 140 ? -17.749 -1.383 12.507 1.00 94.56 140 ALA A O 1
ATOM 1119 N N . LYS A 1 141 ? -18.303 0.177 14.022 1.00 96.38 141 LYS A N 1
ATOM 1120 C CA . LYS A 1 141 ? -18.174 1.313 13.089 1.00 96.38 141 LYS A CA 1
ATOM 1121 C C . LYS A 1 141 ? -16.734 1.510 12.608 1.00 96.38 141 LYS A C 1
ATOM 1123 O O . LYS A 1 141 ? -16.513 1.879 11.457 1.00 96.38 141 LYS A O 1
ATOM 1128 N N . MET A 1 142 ? -15.754 1.311 13.487 1.00 96.44 142 MET A N 1
ATOM 1129 C CA . MET A 1 142 ? -14.335 1.378 13.134 1.00 96.44 142 MET A CA 1
ATOM 1130 C C . MET A 1 142 ? -13.960 0.278 12.128 1.00 96.44 142 MET A C 1
ATOM 1132 O O . MET A 1 142 ? -13.307 0.568 11.128 1.00 96.44 142 MET A O 1
ATOM 1136 N N . GLU A 1 143 ? -14.388 -0.964 12.358 1.00 96.06 143 GLU A N 1
ATOM 1137 C CA . GLU A 1 143 ? -14.132 -2.098 11.460 1.00 96.06 143 GLU A CA 1
ATOM 1138 C C . GLU A 1 143 ? -14.715 -1.868 10.062 1.00 96.06 143 GLU A C 1
ATOM 1140 O O . GLU A 1 143 ? -14.037 -2.110 9.062 1.00 96.06 143 GLU A O 1
ATOM 1145 N N . GLU A 1 144 ? -15.934 -1.327 9.977 1.00 97.81 144 GLU A N 1
ATOM 1146 C CA . GLU A 1 144 ? -16.546 -0.940 8.704 1.00 97.81 144 GLU A CA 1
ATOM 1147 C C . GLU A 1 144 ? -15.695 0.101 7.956 1.00 97.81 144 GLU A C 1
ATOM 1149 O O . GLU A 1 144 ? -15.415 -0.057 6.764 1.00 97.81 144 GLU A O 1
ATOM 1154 N N . ARG A 1 145 ? -15.210 1.139 8.652 1.00 97.56 145 ARG A N 1
ATOM 1155 C CA . ARG A 1 145 ? -14.327 2.153 8.050 1.00 97.56 145 ARG A CA 1
ATOM 1156 C C . ARG A 1 145 ? -13.005 1.559 7.567 1.00 97.56 145 ARG A C 1
ATOM 1158 O O . ARG A 1 145 ? -12.567 1.898 6.467 1.00 97.56 145 ARG A O 1
ATOM 1165 N N . ILE A 1 146 ? -12.386 0.667 8.344 1.00 97.06 146 ILE A N 1
ATOM 1166 C CA . ILE A 1 146 ? -11.147 -0.028 7.957 1.00 97.06 146 ILE A CA 1
ATOM 1167 C C . ILE A 1 146 ? -11.376 -0.853 6.688 1.00 97.06 146 ILE A C 1
ATOM 1169 O O . ILE A 1 146 ? -10.591 -0.746 5.745 1.00 97.06 146 ILE A O 1
ATOM 1173 N N . LYS A 1 147 ? -12.476 -1.608 6.625 1.00 96.94 147 LYS A N 1
ATOM 1174 C CA . LYS A 1 147 ? -12.834 -2.411 5.453 1.00 96.94 147 LYS A CA 1
ATOM 1175 C C . LYS A 1 147 ? -13.049 -1.548 4.207 1.00 96.94 147 LYS A C 1
ATOM 1177 O O . LYS A 1 147 ? -12.499 -1.843 3.149 1.00 96.94 147 LYS A O 1
ATOM 1182 N N . ASN A 1 148 ? -13.771 -0.436 4.334 1.00 97.56 148 ASN A N 1
ATOM 1183 C CA . ASN A 1 148 ? -13.965 0.500 3.222 1.00 97.56 148 ASN A CA 1
ATOM 1184 C C . ASN A 1 148 ? -12.622 1.069 2.726 1.00 97.56 148 ASN A C 1
ATOM 1186 O O . ASN A 1 148 ? -12.406 1.217 1.522 1.00 97.56 148 ASN A O 1
ATOM 1190 N N . LYS A 1 149 ? -11.683 1.352 3.642 1.00 97.44 149 LYS A N 1
ATOM 1191 C CA . LYS A 1 149 ? -10.321 1.773 3.277 1.00 97.44 149 LYS A CA 1
ATOM 1192 C C . LYS A 1 149 ? -9.514 0.675 2.595 1.00 97.44 149 LYS A C 1
ATOM 1194 O O . LYS A 1 149 ? -8.740 0.987 1.691 1.00 97.44 149 LYS A O 1
ATOM 1199 N N . GLU A 1 150 ? -9.684 -0.580 2.984 1.00 96.94 150 GLU A N 1
ATOM 1200 C CA . GLU A 1 150 ? -9.054 -1.719 2.316 1.00 96.94 150 GLU A CA 1
ATOM 1201 C C . GLU A 1 150 ? -9.510 -1.855 0.866 1.00 96.94 150 GLU A C 1
ATOM 1203 O O . GLU A 1 150 ? -8.670 -1.932 -0.033 1.00 96.94 150 GLU A O 1
ATOM 1208 N N . GLU A 1 151 ? -10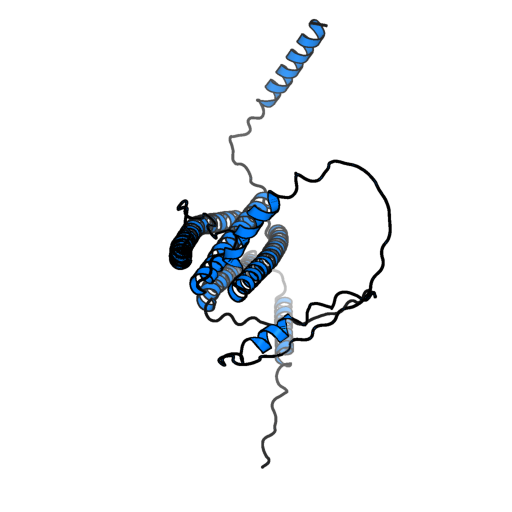.818 -1.810 0.625 1.00 96.94 151 GLU A N 1
ATOM 1209 C CA . GLU A 1 151 ? -11.387 -1.892 -0.722 1.00 96.94 151 GLU A CA 1
ATOM 1210 C C . GLU A 1 151 ? -10.898 -0.732 -1.611 1.00 96.94 151 GLU A C 1
ATOM 1212 O O . GLU A 1 151 ? -10.465 -0.958 -2.746 1.00 96.94 151 GLU A O 1
ATOM 1217 N N . GLU A 1 152 ? -10.857 0.495 -1.073 1.00 98.06 152 GLU A N 1
ATOM 1218 C CA . GLU A 1 152 ? -10.314 1.680 -1.756 1.00 98.06 152 GLU A CA 1
ATOM 1219 C C . GLU A 1 152 ? -8.842 1.483 -2.168 1.00 98.06 152 GLU A C 1
ATOM 1221 O O . GLU A 1 152 ? -8.455 1.755 -3.313 1.00 98.06 152 GLU A O 1
ATOM 1226 N N . ILE A 1 153 ? -8.001 1.004 -1.242 1.00 96.69 153 ILE A N 1
ATOM 1227 C CA . ILE A 1 153 ? -6.572 0.773 -1.494 1.00 96.69 153 ILE A CA 1
ATOM 1228 C C . ILE A 1 153 ? -6.389 -0.331 -2.537 1.00 96.69 153 ILE A C 1
ATOM 1230 O O . ILE A 1 153 ? -5.617 -0.140 -3.483 1.00 96.69 153 ILE A O 1
ATOM 1234 N N . LYS A 1 154 ? -7.113 -1.448 -2.399 1.00 96.25 154 LYS A N 1
ATOM 1235 C CA . LYS A 1 154 ? -7.065 -2.585 -3.325 1.00 96.25 154 LYS A CA 1
ATOM 1236 C C . LYS A 1 154 ? -7.396 -2.146 -4.749 1.00 96.25 154 LYS A C 1
ATOM 1238 O O . LYS A 1 154 ? -6.606 -2.401 -5.658 1.00 96.25 154 LYS A O 1
ATOM 1243 N N . LEU A 1 155 ? -8.507 -1.429 -4.939 1.00 97.44 155 LEU A N 1
ATOM 1244 C CA . LEU A 1 155 ? -8.932 -0.945 -6.254 1.00 97.44 155 LEU A CA 1
ATOM 1245 C C . LEU A 1 155 ? -7.885 -0.010 -6.872 1.00 97.44 155 LEU A C 1
ATOM 1247 O O . LEU A 1 155 ? -7.496 -0.177 -8.030 1.00 97.44 155 LEU A O 1
ATOM 1251 N N . ARG A 1 156 ? -7.358 0.938 -6.086 1.00 98.00 156 ARG A N 1
ATOM 1252 C CA . ARG A 1 156 ? -6.324 1.872 -6.553 1.00 98.00 156 ARG A CA 1
ATOM 1253 C C . ARG A 1 156 ? -5.041 1.148 -6.965 1.00 98.00 156 ARG A C 1
ATOM 1255 O O . ARG A 1 156 ? -4.438 1.511 -7.975 1.00 98.00 156 ARG A O 1
ATOM 1262 N N . LYS A 1 157 ? -4.594 0.163 -6.182 1.00 96.62 157 LYS A N 1
ATOM 1263 C CA . LYS A 1 157 ? -3.387 -0.625 -6.474 1.00 96.62 157 LYS A CA 1
ATOM 1264 C C . LYS A 1 157 ? -3.579 -1.494 -7.718 1.00 96.62 157 LYS A C 1
ATOM 1266 O O . LYS A 1 157 ? -2.701 -1.487 -8.574 1.00 96.62 157 LYS A O 1
ATOM 1271 N N . ALA A 1 158 ? -4.733 -2.145 -7.859 1.00 96.56 158 ALA A N 1
ATOM 1272 C CA . ALA A 1 158 ? -5.077 -2.932 -9.043 1.00 96.56 158 ALA A CA 1
ATOM 1273 C C . ALA A 1 158 ? -5.102 -2.071 -10.315 1.00 96.56 158 ALA A C 1
ATOM 1275 O O . ALA A 1 158 ? -4.456 -2.412 -11.302 1.00 96.56 158 ALA A O 1
ATOM 1276 N N . HIS A 1 159 ? -5.758 -0.908 -10.267 1.00 97.94 159 HIS A N 1
ATOM 1277 C CA . HIS A 1 159 ? -5.791 0.026 -11.392 1.00 97.94 159 HIS A CA 1
ATOM 1278 C C . HIS A 1 159 ? -4.384 0.493 -11.793 1.00 97.94 159 HIS A C 1
ATOM 1280 O O . HIS A 1 159 ? -4.046 0.493 -12.974 1.00 97.94 159 HIS A O 1
ATOM 1286 N N . LYS A 1 160 ? -3.534 0.861 -10.820 1.00 96.81 160 LYS A N 1
ATOM 1287 C CA . LYS A 1 160 ? -2.137 1.246 -11.092 1.00 96.81 160 LYS A CA 1
ATOM 1288 C C . LYS A 1 160 ? -1.349 0.108 -11.740 1.00 96.81 160 LYS A C 1
ATOM 1290 O O . LYS A 1 160 ? -0.688 0.347 -12.743 1.00 96.81 160 LYS A O 1
ATOM 1295 N N . PHE A 1 161 ? -1.468 -1.106 -11.210 1.00 97.25 161 PHE A N 1
ATOM 1296 C CA . PHE A 1 161 ? -0.778 -2.272 -11.751 1.00 97.25 161 PHE A CA 1
ATOM 1297 C C . PHE A 1 161 ? -1.209 -2.574 -13.190 1.00 97.25 161 PHE A C 1
ATOM 1299 O O . PHE A 1 161 ? -0.355 -2.718 -14.055 1.00 97.25 161 PHE A O 1
ATOM 1306 N N . ASN A 1 162 ? -2.514 -2.590 -13.478 1.00 97.31 162 ASN A N 1
ATOM 1307 C CA . ASN A 1 162 ? -3.027 -2.840 -14.831 1.00 97.31 162 ASN A CA 1
ATOM 1308 C C . ASN A 1 162 ? -2.585 -1.759 -15.817 1.00 97.31 162 ASN A C 1
ATOM 1310 O O . ASN A 1 162 ? -2.148 -2.052 -16.926 1.00 97.31 162 ASN A O 1
ATOM 1314 N N . ARG A 1 163 ? -2.648 -0.499 -15.389 1.00 96.38 163 ARG A N 1
ATOM 1315 C CA . ARG A 1 163 ? -2.180 0.635 -16.178 1.00 96.38 163 ARG A CA 1
ATOM 1316 C C . ARG A 1 163 ? -0.685 0.510 -16.511 1.00 96.38 163 ARG A C 1
ATOM 1318 O O . ARG A 1 163 ? -0.275 0.843 -17.620 1.00 96.38 163 ARG A O 1
ATOM 1325 N N . ASP A 1 164 ? 0.136 0.066 -15.568 1.00 96.19 164 ASP A N 1
ATOM 1326 C CA . ASP A 1 164 ? 1.573 -0.114 -15.784 1.00 96.19 164 ASP A CA 1
ATOM 1327 C C . ASP A 1 164 ? 1.864 -1.374 -16.624 1.00 96.19 164 ASP A C 1
ATOM 1329 O O . ASP A 1 164 ? 2.713 -1.330 -17.508 1.00 96.19 164 ASP A O 1
ATOM 1333 N N . LYS A 1 165 ? 1.097 -2.458 -16.439 1.00 96.12 165 LYS A N 1
ATOM 1334 C CA . LYS A 1 165 ? 1.134 -3.664 -17.282 1.00 96.12 165 LYS A CA 1
ATOM 1335 C C . LYS A 1 165 ? 0.891 -3.327 -18.756 1.00 96.12 165 LYS A C 1
ATOM 1337 O O . LYS A 1 165 ? 1.707 -3.702 -19.589 1.00 96.12 165 LYS A O 1
ATOM 1342 N N . LEU A 1 166 ? -0.162 -2.563 -19.056 1.00 96.19 166 LEU A N 1
ATOM 1343 C CA . LEU A 1 166 ? -0.456 -2.119 -20.423 1.00 96.19 166 LEU A CA 1
ATOM 1344 C C . LEU A 1 166 ? 0.690 -1.293 -21.012 1.00 96.19 166 LEU A C 1
ATOM 1346 O O . LEU A 1 166 ? 0.929 -1.336 -22.209 1.00 96.19 166 LEU A O 1
ATOM 1350 N N . ASP A 1 167 ? 1.409 -0.517 -20.209 1.00 94.12 167 ASP A N 1
ATOM 1351 C CA . ASP A 1 167 ? 2.547 0.235 -20.731 1.00 94.12 167 ASP A CA 1
ATOM 1352 C C . ASP A 1 167 ? 3.749 -0.634 -21.068 1.00 94.12 167 ASP A C 1
ATOM 1354 O O . ASP A 1 167 ? 4.431 -0.322 -22.039 1.00 94.12 167 ASP A O 1
ATOM 1358 N N . TYR A 1 168 ? 3.988 -1.706 -20.311 1.00 94.38 168 TYR A N 1
ATOM 1359 C CA . TYR A 1 168 ? 4.975 -2.720 -20.683 1.00 94.38 168 TYR A CA 1
ATOM 1360 C C . TYR A 1 168 ? 4.583 -3.384 -22.007 1.00 94.38 168 TYR A C 1
ATOM 1362 O O . TYR A 1 168 ? 5.407 -3.468 -22.909 1.00 94.38 168 TYR A O 1
ATOM 1370 N N . GLU A 1 169 ? 3.317 -3.786 -22.150 1.00 94.94 169 GLU A N 1
ATOM 1371 C CA . GLU A 1 169 ? 2.810 -4.459 -23.357 1.00 94.94 169 GLU A CA 1
ATOM 1372 C C . GLU A 1 169 ? 2.913 -3.588 -24.617 1.00 94.94 169 GLU A C 1
ATOM 1374 O O . GLU A 1 169 ? 3.206 -4.097 -25.691 1.00 94.94 169 GLU A O 1
ATOM 1379 N N . HIS A 1 170 ? 2.727 -2.271 -24.489 1.00 94.38 170 HIS A N 1
ATOM 1380 C CA . HIS A 1 170 ? 2.850 -1.327 -25.606 1.00 94.38 170 HIS A CA 1
ATOM 1381 C C . HIS A 1 170 ? 4.244 -0.676 -25.716 1.00 94.38 170 HIS A C 1
ATOM 1383 O O . HIS A 1 170 ? 4.394 0.300 -26.449 1.00 94.38 170 HIS A O 1
ATOM 1389 N N . GLY A 1 171 ? 5.244 -1.115 -24.939 1.00 89.81 171 GLY A N 1
ATOM 1390 C CA . GLY A 1 171 ? 6.596 -0.535 -24.957 1.00 89.81 171 GLY A CA 1
ATOM 1391 C C . GLY A 1 171 ? 6.682 0.939 -24.524 1.00 89.81 171 GLY A C 1
ATOM 1392 O O . GLY A 1 171 ? 7.641 1.634 -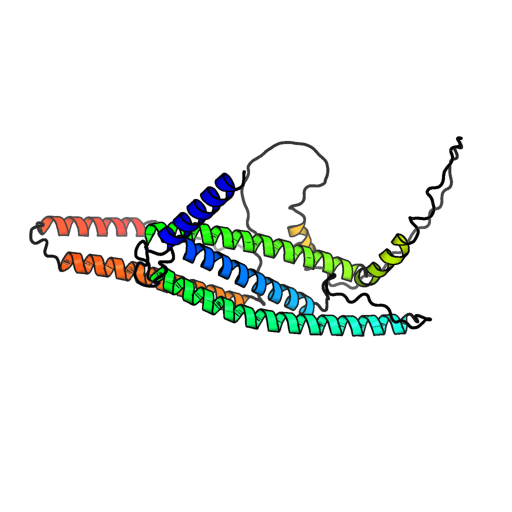24.848 1.00 89.81 171 GLY A O 1
ATOM 1393 N N . ARG A 1 172 ? 5.694 1.462 -23.784 1.00 89.25 172 ARG A N 1
ATOM 1394 C CA . ARG A 1 172 ? 5.574 2.900 -23.460 1.00 89.25 172 ARG A CA 1
ATOM 1395 C C . ARG A 1 172 ? 6.408 3.366 -22.268 1.00 89.25 172 ARG A C 1
ATOM 1397 O O . ARG A 1 172 ? 6.518 4.568 -22.038 1.00 89.25 172 ARG A O 1
ATOM 1404 N N . ILE A 1 173 ? 7.028 2.466 -21.517 1.00 87.06 173 ILE A N 1
ATOM 1405 C CA . ILE A 1 173 ? 7.636 2.791 -20.212 1.00 87.06 173 ILE A CA 1
ATOM 1406 C C . ILE A 1 173 ? 8.848 3.696 -20.306 1.00 87.06 173 ILE A C 1
ATOM 1408 O O . ILE A 1 173 ? 9.022 4.575 -19.466 1.00 87.06 173 ILE A O 1
ATOM 1412 N N . TYR A 1 174 ? 9.632 3.540 -21.362 1.00 75.94 174 TYR A N 1
ATOM 1413 C CA . TYR A 1 174 ? 10.800 4.379 -21.608 1.00 75.94 174 TYR A CA 1
ATOM 1414 C C . TYR A 1 174 ? 10.501 5.518 -22.592 1.00 75.94 174 TYR A C 1
ATOM 1416 O O . TYR A 1 174 ? 11.345 6.372 -22.836 1.00 75.94 174 TYR A O 1
ATOM 1424 N N . THR A 1 175 ? 9.269 5.594 -23.113 1.00 74.88 175 THR A N 1
ATOM 1425 C CA . THR A 1 175 ? 8.857 6.649 -24.058 1.00 74.88 175 THR A CA 1
ATOM 1426 C C . THR A 1 175 ? 8.478 7.962 -23.375 1.00 74.88 175 THR A C 1
ATOM 1428 O O . THR A 1 175 ? 8.373 8.993 -24.040 1.00 74.88 175 THR A O 1
ATOM 1431 N N . PHE A 1 176 ? 8.315 7.972 -22.045 1.00 57.00 176 PHE A N 1
ATOM 1432 C CA . PHE A 1 176 ? 7.961 9.183 -21.298 1.00 57.00 176 PHE A CA 1
ATOM 1433 C C . PHE A 1 176 ? 9.005 10.302 -21.409 1.00 57.00 176 PHE A C 1
ATOM 1435 O O . PHE A 1 176 ? 8.639 11.468 -21.254 1.00 57.00 176 PHE A O 1
ATOM 1442 N N . ALA A 1 177 ? 10.255 9.970 -21.750 1.00 54.72 177 ALA A N 1
ATOM 1443 C CA . ALA A 1 177 ? 11.314 10.945 -21.997 1.00 54.72 177 ALA A CA 1
ATOM 1444 C C . ALA A 1 177 ? 10.967 11.935 -23.129 1.00 54.72 177 ALA A C 1
ATOM 1446 O O . ALA A 1 177 ? 11.281 13.116 -23.010 1.00 54.72 177 ALA A O 1
ATOM 1447 N N . ARG A 1 178 ? 10.197 11.521 -24.152 1.00 54.44 178 ARG A N 1
ATOM 1448 C CA . ARG A 1 178 ? 9.813 12.400 -25.281 1.00 54.44 178 ARG A CA 1
ATOM 1449 C C . ARG A 1 178 ? 8.946 13.598 -24.885 1.00 54.44 178 ARG A C 1
ATOM 1451 O O . ARG A 1 178 ? 8.771 14.522 -25.674 1.00 54.44 178 ARG A O 1
ATOM 1458 N N . LYS A 1 179 ? 8.367 13.616 -23.679 1.00 55.38 179 LYS A N 1
ATOM 1459 C CA . LYS A 1 179 ? 7.567 14.767 -23.231 1.00 55.38 179 LYS A CA 1
ATOM 1460 C C . LYS A 1 179 ? 8.415 15.991 -22.884 1.00 55.38 179 LYS A C 1
ATOM 1462 O O . LYS A 1 179 ? 7.866 17.090 -22.897 1.00 55.38 179 LYS A O 1
ATOM 1467 N N . TYR A 1 180 ? 9.708 15.824 -22.605 1.00 53.81 180 TYR A N 1
ATOM 1468 C CA . TYR A 1 180 ? 10.596 16.953 -22.324 1.00 53.81 180 TYR A CA 1
ATOM 1469 C C . TYR A 1 180 ? 10.980 17.730 -23.591 1.00 53.81 180 TYR A C 1
ATOM 1471 O O . TYR A 1 180 ? 11.141 18.946 -23.513 1.00 53.81 180 TYR A O 1
ATOM 1479 N N . ASP A 1 181 ? 10.990 17.083 -24.759 1.00 53.19 181 ASP A N 1
ATOM 1480 C CA . ASP A 1 181 ? 11.270 17.763 -26.030 1.00 53.19 181 ASP A CA 1
ATOM 1481 C C . ASP A 1 181 ? 10.094 18.646 -26.482 1.00 53.19 181 ASP A C 1
ATOM 1483 O O . ASP A 1 181 ? 10.283 19.771 -26.940 1.00 53.19 181 ASP A O 1
ATOM 1487 N N . ASN A 1 182 ? 8.854 18.200 -26.252 1.00 53.69 182 ASN A N 1
ATOM 1488 C CA . ASN A 1 182 ? 7.654 18.934 -26.676 1.00 53.69 182 ASN A CA 1
ATOM 1489 C C . ASN A 1 182 ? 7.265 20.109 -25.760 1.00 53.69 182 ASN A C 1
ATOM 1491 O O . ASN A 1 182 ? 6.427 20.927 -26.138 1.00 53.69 182 ASN A O 1
ATOM 1495 N N . ALA A 1 183 ? 7.826 20.199 -24.550 1.00 55.84 183 ALA A N 1
ATOM 1496 C CA . ALA A 1 183 ? 7.580 21.332 -23.655 1.00 55.84 183 ALA A CA 1
ATOM 1497 C C . ALA A 1 183 ? 8.434 22.559 -24.015 1.00 55.84 183 ALA A C 1
ATOM 1499 O O . ALA A 1 183 ? 8.078 23.674 -23.651 1.00 55.84 183 ALA A O 1
ATOM 1500 N N . ARG A 1 184 ? 9.538 22.371 -24.749 1.00 53.66 184 ARG A N 1
ATOM 1501 C CA . ARG A 1 184 ? 10.495 23.444 -25.056 1.00 53.66 184 ARG A CA 1
ATOM 1502 C C . ARG A 1 184 ? 10.158 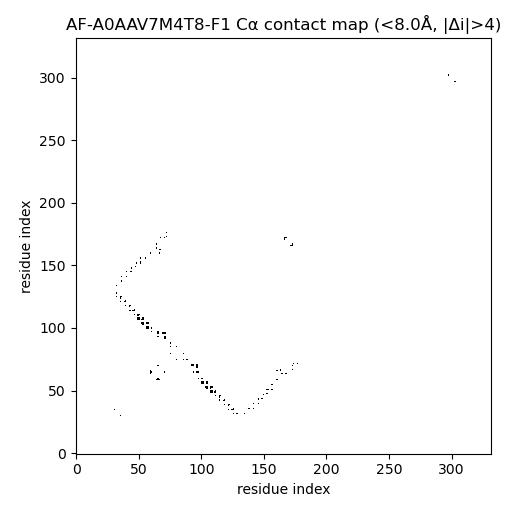24.239 -26.320 1.00 53.66 184 ARG A C 1
ATOM 1504 O O . ARG A 1 184 ? 10.738 25.293 -26.542 1.00 53.66 184 ARG A O 1
ATOM 1511 N N . THR A 1 185 ? 9.212 23.771 -27.132 1.00 56.69 185 THR A N 1
ATOM 1512 C CA . THR A 1 185 ? 8.841 24.404 -28.410 1.00 56.69 185 THR A CA 1
ATOM 1513 C C . THR A 1 185 ? 7.590 25.282 -28.340 1.00 56.69 185 THR A C 1
ATOM 1515 O O . THR A 1 185 ? 7.224 25.884 -29.345 1.00 56.69 185 THR A O 1
ATOM 1518 N N . LYS A 1 186 ? 6.926 25.406 -27.180 1.00 57.12 186 LYS A N 1
ATOM 1519 C CA . LYS A 1 186 ? 5.632 26.111 -27.084 1.00 57.12 186 LYS A CA 1
ATOM 1520 C C . LYS A 1 186 ? 5.687 27.604 -26.738 1.00 57.12 186 LYS A C 1
ATOM 1522 O O . LYS A 1 186 ? 4.641 28.244 -26.781 1.00 57.12 186 LYS A O 1
ATOM 1527 N N . ASP A 1 187 ? 6.870 28.166 -26.487 1.00 57.00 187 ASP A N 1
ATOM 1528 C CA . ASP A 1 187 ? 7.011 29.557 -26.018 1.00 57.00 187 ASP A CA 1
ATOM 1529 C C . ASP A 1 187 ? 7.491 30.569 -27.082 1.00 57.00 187 ASP A C 1
ATOM 1531 O O . ASP A 1 187 ? 7.719 31.728 -26.752 1.00 57.00 187 ASP A O 1
ATOM 1535 N N . VAL A 1 188 ? 7.611 30.197 -28.366 1.00 59.09 188 VAL A N 1
ATOM 1536 C CA . VAL A 1 188 ? 8.198 31.094 -29.397 1.00 59.09 188 VAL A CA 1
ATOM 1537 C C . VAL A 1 188 ? 7.182 31.679 -30.395 1.00 59.09 188 VAL A C 1
ATOM 1539 O O . VAL A 1 188 ? 7.540 32.509 -31.221 1.00 59.09 188 VAL A O 1
ATOM 1542 N N . SER A 1 189 ? 5.889 31.352 -30.319 1.00 56.97 189 SER A N 1
ATOM 1543 C CA . SER A 1 189 ? 4.923 31.777 -31.358 1.00 56.97 189 SER A CA 1
ATOM 1544 C C . SER A 1 189 ? 3.713 32.526 -30.800 1.00 56.97 189 SER A C 1
ATOM 1546 O O . SER A 1 189 ? 2.568 32.165 -31.061 1.00 56.97 189 SER A O 1
ATOM 1548 N N . LYS A 1 190 ? 3.956 33.584 -30.016 1.00 53.31 190 LYS A N 1
ATOM 1549 C CA . LYS A 1 190 ? 2.915 34.557 -29.642 1.00 53.31 190 LYS A CA 1
ATOM 1550 C C . LYS A 1 190 ? 3.375 36.009 -29.820 1.00 53.31 190 LYS A C 1
ATOM 1552 O O . LYS A 1 190 ? 3.251 36.835 -28.927 1.00 53.31 190 LYS A O 1
ATOM 1557 N N . SER A 1 191 ? 3.878 36.304 -31.011 1.00 50.94 191 SER A N 1
ATOM 1558 C CA . SER A 1 191 ? 3.750 37.604 -31.681 1.00 50.94 191 SER A CA 1
ATOM 1559 C C . SER A 1 191 ? 2.952 37.295 -32.950 1.00 50.94 191 SER A C 1
ATOM 1561 O O . SER A 1 191 ? 3.411 36.494 -33.752 1.00 50.94 191 SER A O 1
ATOM 1563 N N . GLY A 1 192 ? 1.679 37.653 -33.071 1.00 50.06 192 GLY A N 1
ATOM 1564 C CA . GLY A 1 192 ? 1.230 39.021 -33.308 1.00 50.06 192 GLY A CA 1
ATOM 1565 C C . GLY A 1 192 ? 0.837 39.141 -34.789 1.00 50.06 192 GLY A C 1
ATOM 1566 O O . GLY A 1 192 ? 1.605 38.699 -35.634 1.00 50.06 192 GLY A O 1
ATOM 1567 N N . ALA A 1 193 ? -0.324 39.753 -35.046 1.00 50.69 193 ALA A N 1
ATOM 1568 C CA . ALA A 1 193 ? -0.912 40.124 -36.343 1.00 50.69 193 ALA A CA 1
ATOM 1569 C C . ALA A 1 193 ? -1.719 39.044 -37.096 1.00 50.69 193 ALA A C 1
ATOM 1571 O O . ALA A 1 193 ? -1.186 38.176 -37.780 1.00 50.69 193 ALA A O 1
ATOM 1572 N N . ASP A 1 194 ? -3.042 39.112 -36.922 1.00 57.38 194 ASP A N 1
ATOM 1573 C CA . ASP A 1 194 ? -3.997 39.515 -37.967 1.00 57.38 194 ASP A CA 1
ATOM 1574 C C . ASP A 1 194 ? -3.506 39.383 -39.422 1.00 57.38 194 ASP A C 1
ATOM 1576 O O . ASP A 1 194 ? -2.672 40.175 -39.845 1.00 57.38 194 ASP A O 1
ATOM 1580 N N . ASP A 1 195 ? -4.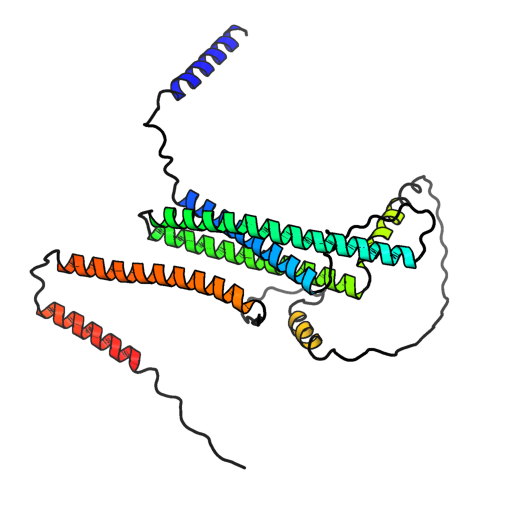078 38.460 -40.201 1.00 51.66 195 ASP A N 1
ATOM 1581 C CA . ASP A 1 195 ? -4.766 38.800 -41.458 1.00 51.66 195 ASP A CA 1
ATOM 1582 C C . ASP A 1 195 ? -5.538 37.585 -42.003 1.00 51.66 195 ASP A C 1
ATOM 1584 O O . ASP A 1 195 ? -5.211 36.423 -41.757 1.00 51.66 195 ASP A O 1
ATOM 1588 N N . ALA A 1 196 ? -6.621 37.884 -42.701 1.00 53.09 196 ALA A N 1
ATOM 1589 C CA . ALA A 1 196 ? -7.616 36.975 -43.222 1.00 53.09 196 ALA A CA 1
ATOM 1590 C C . ALA A 1 196 ? -7.126 36.119 -44.408 1.00 53.09 196 ALA A C 1
ATOM 1592 O O . ALA A 1 196 ? -6.200 36.476 -45.131 1.00 53.09 196 ALA A O 1
ATOM 1593 N N . THR A 1 197 ? -7.904 35.070 -44.701 1.00 51.31 197 THR A N 1
ATOM 1594 C CA . THR A 1 197 ? -8.522 34.773 -46.019 1.00 51.31 197 THR A CA 1
ATOM 1595 C C . THR A 1 197 ? -8.425 33.292 -46.421 1.00 51.31 197 THR A C 1
ATOM 1597 O O . THR A 1 197 ? -7.375 32.664 -46.386 1.00 51.31 197 THR A O 1
ATOM 1600 N N . HIS A 1 198 ? -9.597 32.769 -46.794 1.00 48.62 198 HIS A N 1
ATOM 1601 C CA . HIS A 1 198 ? -9.927 31.537 -47.518 1.00 48.62 198 HIS A CA 1
ATOM 1602 C C . HIS A 1 198 ? -8.813 30.819 -48.308 1.00 48.62 198 HIS A C 1
ATOM 1604 O O . HIS A 1 198 ? -8.182 31.433 -49.159 1.00 48.62 198 HIS A O 1
ATOM 1610 N N . HIS A 1 199 ? -8.798 29.477 -48.244 1.00 45.88 199 HIS A N 1
ATOM 1611 C CA . HIS A 1 199 ? -9.019 28.671 -49.454 1.00 45.88 199 HIS A CA 1
ATOM 1612 C C . HIS A 1 199 ? -9.465 27.226 -49.164 1.00 45.88 199 HIS A C 1
ATOM 1614 O O . HIS A 1 199 ? -8.954 26.543 -48.283 1.00 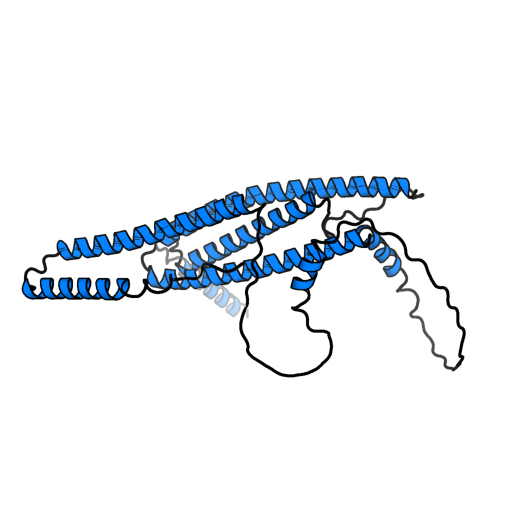45.88 199 HIS A O 1
ATOM 1620 N N . ILE A 1 200 ? -10.455 26.804 -49.949 1.00 46.91 200 ILE A N 1
ATOM 1621 C CA . ILE A 1 200 ? -11.021 25.459 -50.092 1.00 46.91 200 ILE A CA 1
ATOM 1622 C C . ILE A 1 200 ? -10.149 24.663 -51.076 1.00 46.91 200 ILE A C 1
ATOM 1624 O O . ILE A 1 200 ? -9.790 25.227 -52.110 1.00 46.91 200 ILE A O 1
ATOM 1628 N N . SER A 1 201 ? -9.868 23.385 -50.784 1.00 38.88 201 SER A N 1
ATOM 1629 C CA . SER A 1 201 ? -9.677 22.226 -51.704 1.00 38.88 201 SER A CA 1
ATOM 1630 C C . SER A 1 201 ? -9.426 20.987 -50.817 1.00 38.88 201 SER A C 1
ATOM 1632 O O . SER A 1 201 ? -8.619 21.081 -49.899 1.00 38.88 201 SER A O 1
ATOM 1634 N N . ALA A 1 202 ? -10.227 19.918 -50.798 1.00 43.28 202 ALA A N 1
ATOM 1635 C CA . ALA A 1 202 ? -10.622 18.955 -51.839 1.00 43.28 202 ALA A CA 1
ATOM 1636 C C . ALA A 1 202 ? -9.478 18.005 -52.254 1.00 43.28 202 ALA A C 1
ATOM 1638 O O . ALA A 1 202 ? -8.486 18.466 -52.802 1.00 43.28 202 ALA A O 1
ATOM 1639 N N . ASP A 1 203 ? -9.713 16.716 -51.961 1.00 39.09 203 ASP A N 1
ATOM 1640 C CA . ASP A 1 203 ? -9.114 15.465 -52.461 1.00 39.09 203 ASP A CA 1
ATOM 1641 C C . ASP A 1 203 ? -7.587 15.286 -52.478 1.00 39.09 203 ASP A C 1
ATOM 1643 O O . ASP A 1 203 ? -6.873 16.008 -53.157 1.00 39.09 203 ASP A O 1
ATOM 1647 N N . ASP A 1 204 ? -7.100 14.216 -51.832 1.00 43.06 204 ASP A N 1
ATOM 1648 C CA . ASP A 1 204 ? -6.510 13.095 -52.583 1.00 43.06 204 ASP A CA 1
ATOM 1649 C C . ASP A 1 204 ? -6.384 11.830 -51.714 1.00 43.06 204 ASP A C 1
ATOM 1651 O O . ASP A 1 204 ? -6.144 11.871 -50.505 1.00 43.06 204 ASP A O 1
ATOM 1655 N N . SER A 1 205 ? -6.597 10.701 -52.374 1.00 46.22 205 SER A N 1
ATOM 1656 C CA . SER A 1 205 ? -6.656 9.340 -51.867 1.00 46.22 205 SER A CA 1
ATOM 1657 C C . SER A 1 205 ? -5.266 8.707 -51.822 1.00 46.22 205 SER A C 1
ATOM 1659 O O . SER A 1 205 ? -4.489 8.857 -52.755 1.00 46.22 205 SER A O 1
ATOM 1661 N N . SER A 1 206 ? -4.997 7.862 -50.824 1.00 45.19 206 SER A N 1
ATOM 1662 C CA . SER A 1 206 ? -4.144 6.689 -51.052 1.00 45.19 206 SER A CA 1
ATOM 1663 C C . SER A 1 206 ? -4.392 5.608 -50.004 1.00 45.19 206 SER A C 1
ATOM 1665 O O . SER A 1 206 ? -4.039 5.743 -48.830 1.00 45.19 206 SER A O 1
ATOM 1667 N N . GLU A 1 207 ? -4.994 4.526 -50.482 1.00 42.28 207 GLU A N 1
ATOM 1668 C CA . GLU A 1 207 ? -4.950 3.182 -49.923 1.00 42.28 207 GLU A CA 1
ATOM 1669 C C . GLU A 1 207 ? -3.502 2.674 -49.864 1.00 42.28 207 GLU A C 1
ATOM 1671 O O . GLU A 1 207 ? -2.804 2.759 -50.868 1.00 42.28 207 GLU A O 1
ATOM 1676 N N . ILE A 1 208 ? -3.088 2.057 -48.750 1.00 38.62 208 ILE A N 1
ATOM 1677 C CA . ILE A 1 208 ? -2.172 0.901 -48.758 1.00 38.62 208 ILE A CA 1
ATOM 1678 C C . ILE A 1 208 ? -2.615 -0.042 -47.636 1.00 38.62 208 ILE A C 1
ATOM 1680 O O . ILE A 1 208 ? -2.684 0.339 -46.466 1.00 38.62 208 ILE A O 1
ATOM 1684 N N . GLY A 1 209 ? -2.959 -1.269 -48.024 1.00 33.31 209 GLY A N 1
ATOM 1685 C CA . GLY A 1 209 ? -3.386 -2.346 -47.142 1.00 33.31 209 GLY A CA 1
ATOM 1686 C C . GLY A 1 209 ? -2.266 -3.279 -46.668 1.00 33.31 209 GLY A C 1
ATOM 1687 O O . GLY A 1 209 ? -1.124 -3.196 -47.103 1.00 33.31 209 GLY A O 1
ATOM 1688 N N . SER A 1 210 ? -2.707 -4.206 -45.809 1.00 35.34 210 SER A N 1
ATOM 1689 C CA . SER A 1 210 ? -2.164 -5.532 -45.469 1.00 35.34 210 SER A CA 1
ATOM 1690 C C . SER A 1 210 ? -0.735 -5.673 -44.935 1.00 35.34 210 SER A C 1
ATOM 1692 O O . SER A 1 210 ? 0.238 -5.525 -45.657 1.00 35.34 210 SER A O 1
ATOM 1694 N N . SER A 1 211 ? -0.626 -6.221 -43.721 1.00 36.38 211 SER A N 1
ATOM 1695 C CA . SER A 1 211 ? -0.286 -7.648 -43.574 1.00 36.38 211 SER A CA 1
ATOM 1696 C C . SER A 1 211 ? -0.569 -8.123 -42.149 1.00 36.38 211 SER A C 1
ATOM 1698 O O . SER A 1 211 ? -0.142 -7.503 -41.177 1.00 36.38 211 SER A O 1
ATOM 1700 N N . ALA A 1 212 ? -1.317 -9.219 -42.058 1.00 41.03 212 ALA A N 1
ATOM 1701 C CA . ALA A 1 212 ? -1.444 -10.064 -40.880 1.00 41.03 212 ALA A CA 1
ATOM 1702 C C . ALA A 1 212 ? -0.206 -10.980 -40.740 1.00 41.03 212 ALA A C 1
ATOM 1704 O O . ALA A 1 212 ? 0.688 -10.914 -41.584 1.00 41.03 212 ALA A O 1
ATOM 1705 N N . ASP A 1 213 ? -0.239 -11.827 -39.703 1.00 33.97 213 ASP A N 1
ATOM 1706 C CA . ASP A 1 213 ? 0.678 -12.935 -39.354 1.00 33.97 213 ASP A CA 1
ATOM 1707 C C . ASP A 1 213 ? 1.853 -12.503 -38.449 1.00 33.97 213 ASP A C 1
ATOM 1709 O O . ASP A 1 213 ? 2.578 -11.569 -38.753 1.00 33.97 213 ASP A O 1
ATOM 1713 N N . GLU A 1 214 ? 2.111 -13.044 -37.254 1.00 33.91 214 GLU A N 1
ATOM 1714 C CA . GLU A 1 214 ? 1.693 -14.268 -36.563 1.00 33.91 214 GLU A CA 1
ATOM 1715 C C . GLU A 1 214 ? 1.810 -14.037 -35.037 1.00 33.91 214 GLU A C 1
ATOM 1717 O O . GLU A 1 214 ? 2.719 -13.357 -34.558 1.00 33.91 214 GLU A O 1
ATOM 1722 N N . ALA A 1 215 ? 0.903 -14.623 -34.250 1.00 37.44 215 ALA A N 1
ATOM 1723 C CA . ALA A 1 215 ? 0.990 -14.674 -32.789 1.00 37.44 215 ALA A CA 1
ATOM 1724 C C . ALA A 1 215 ? 1.388 -16.090 -32.336 1.00 37.44 215 ALA A C 1
ATOM 1726 O O . ALA A 1 215 ? 0.786 -17.046 -32.828 1.00 37.44 215 ALA A O 1
ATOM 1727 N N . PRO A 1 216 ? 2.275 -16.274 -31.337 1.00 44.16 216 PRO A N 1
ATOM 1728 C CA . PRO A 1 216 ? 2.399 -17.558 -30.670 1.00 44.16 216 PRO A CA 1
ATOM 1729 C C . PRO A 1 216 ? 1.297 -17.709 -29.613 1.00 44.16 216 PRO A C 1
ATOM 1731 O O . PRO A 1 216 ? 1.044 -16.838 -28.774 1.00 44.16 216 PRO A O 1
ATOM 1734 N N . GLN A 1 217 ? 0.607 -18.841 -29.703 1.00 42.12 217 GLN A N 1
ATOM 1735 C CA . GLN A 1 217 ? -0.515 -19.246 -28.870 1.00 42.12 217 GLN A CA 1
ATOM 1736 C C . GLN A 1 217 ? -0.083 -19.498 -27.420 1.00 42.12 217 GLN A C 1
ATOM 1738 O O . GLN A 1 217 ? 0.744 -20.358 -27.153 1.00 42.12 217 GLN A O 1
ATOM 1743 N N . ASN A 1 218 ? -0.691 -18.756 -26.491 1.00 43.31 218 ASN A N 1
ATOM 1744 C CA . ASN A 1 218 ? -0.955 -19.150 -25.098 1.00 43.31 218 ASN A CA 1
ATOM 1745 C C . ASN A 1 218 ? -1.986 -18.170 -24.505 1.00 43.31 218 ASN A C 1
ATOM 1747 O O . ASN A 1 218 ? -1.706 -17.400 -23.589 1.00 43.31 218 ASN A O 1
ATOM 1751 N N . LYS A 1 219 ? -3.177 -18.111 -25.120 1.00 43.12 219 LYS A N 1
ATOM 1752 C CA . LYS A 1 219 ? -4.167 -17.039 -24.892 1.00 43.12 219 LYS A CA 1
ATOM 1753 C C . LYS A 1 219 ? -5.557 -17.527 -24.474 1.00 43.12 219 LYS A C 1
ATOM 1755 O O . LYS A 1 219 ? -6.516 -16.776 -24.608 1.00 43.12 219 LYS A O 1
ATOM 1760 N N . LEU A 1 220 ? -5.675 -18.753 -23.967 1.00 42.16 220 LEU A N 1
ATOM 1761 C CA . LEU A 1 220 ? -6.983 -19.330 -23.635 1.00 42.16 220 LEU A CA 1
ATOM 1762 C C . LEU A 1 220 ? -7.441 -19.134 -22.184 1.00 42.16 220 LEU A C 1
ATOM 1764 O O . LEU A 1 220 ? -8.623 -19.300 -21.939 1.00 42.16 220 LEU A O 1
ATOM 1768 N N . ASP A 1 221 ? -6.589 -18.659 -21.268 1.00 47.47 221 ASP A N 1
ATOM 1769 C CA . ASP A 1 221 ? -6.990 -18.501 -19.852 1.00 47.47 221 ASP A CA 1
ATOM 1770 C C . ASP A 1 221 ? -7.189 -17.036 -19.398 1.00 47.47 221 ASP A C 1
ATOM 1772 O O . ASP A 1 221 ? -7.771 -16.765 -18.355 1.00 47.47 221 ASP A O 1
ATOM 1776 N N . PHE A 1 222 ? -6.753 -16.043 -20.190 1.00 44.94 222 PHE A N 1
ATOM 1777 C CA . PHE A 1 222 ? -6.755 -14.625 -19.768 1.00 44.94 222 PHE A CA 1
ATOM 1778 C C . PHE A 1 222 ? -7.822 -13.753 -20.461 1.00 44.94 222 PHE A C 1
ATOM 1780 O O . PHE A 1 222 ? -8.200 -12.691 -19.960 1.00 44.94 222 PHE A O 1
ATOM 1787 N N . GLN A 1 223 ? -8.342 -14.180 -21.618 1.00 46.09 223 GLN A N 1
ATOM 1788 C CA . GLN A 1 223 ? -9.408 -13.455 -22.327 1.00 46.09 223 GLN A CA 1
ATOM 1789 C C . GLN A 1 223 ? -10.779 -13.639 -21.661 1.00 46.09 223 GLN A C 1
ATOM 1791 O O . GLN A 1 223 ? -11.586 -12.709 -21.660 1.00 46.09 223 GLN A O 1
ATOM 1796 N N . GLU A 1 224 ? -11.021 -14.795 -21.041 1.00 46.72 224 GLU A N 1
ATOM 1797 C CA . GLU A 1 224 ? -12.256 -15.088 -20.307 1.00 46.72 224 GLU A CA 1
ATOM 1798 C C . GLU A 1 224 ? -12.302 -14.345 -18.956 1.00 46.72 224 GLU A C 1
ATOM 1800 O O . GLU A 1 224 ? -13.336 -13.792 -18.574 1.00 46.72 224 GLU A O 1
ATOM 1805 N N . GLU A 1 225 ? -11.140 -14.163 -18.319 1.00 43.22 225 GLU A N 1
ATOM 1806 C CA . GLU A 1 225 ? -10.968 -13.345 -17.110 1.00 43.22 225 GLU A CA 1
ATOM 1807 C C . GLU A 1 225 ? -11.154 -11.834 -17.397 1.00 43.22 225 GLU A C 1
ATOM 1809 O O . GLU A 1 225 ? -11.791 -11.108 -16.628 1.00 43.22 225 GLU A O 1
ATOM 1814 N N . MET A 1 226 ? -10.699 -11.358 -18.565 1.00 47.62 226 MET A N 1
ATOM 1815 C CA . MET A 1 226 ? -10.963 -9.998 -19.069 1.00 47.62 226 MET A CA 1
ATOM 1816 C C . MET A 1 226 ? -12.434 -9.774 -19.457 1.00 47.62 226 MET A C 1
ATOM 1818 O O . MET A 1 226 ? -12.965 -8.681 -19.236 1.00 47.62 226 MET A O 1
ATOM 1822 N N . ARG A 1 227 ? -13.122 -10.797 -19.980 1.00 52.75 227 ARG A N 1
ATOM 1823 C CA . ARG A 1 227 ? -14.552 -10.732 -20.327 1.00 52.75 227 ARG A CA 1
ATOM 1824 C C . ARG A 1 227 ? -15.432 -10.554 -19.085 1.00 52.75 227 ARG A C 1
ATOM 1826 O O . ARG A 1 227 ? -16.393 -9.789 -19.126 1.00 52.75 227 ARG A O 1
ATOM 1833 N N . LEU A 1 228 ? -15.062 -11.176 -17.963 1.00 45.41 228 LEU A N 1
ATOM 1834 C CA . LEU A 1 228 ? -15.746 -11.016 -16.671 1.00 45.41 228 LEU A CA 1
ATOM 1835 C C . LEU A 1 228 ? -15.506 -9.640 -16.024 1.00 45.41 228 LEU A C 1
ATOM 1837 O O . LEU A 1 228 ? -16.362 -9.149 -15.288 1.00 45.41 228 LEU A O 1
ATOM 1841 N N . MET A 1 229 ? -14.387 -8.978 -16.336 1.00 35.66 229 MET A N 1
ATOM 1842 C CA . MET A 1 229 ? -14.058 -7.641 -15.821 1.00 35.66 229 MET A CA 1
ATOM 1843 C C . MET A 1 229 ? -14.614 -6.487 -16.681 1.00 35.66 229 MET A C 1
ATOM 1845 O O . MET A 1 229 ? -14.811 -5.386 -16.166 1.00 35.66 229 MET A O 1
ATOM 1849 N N . GLN A 1 230 ? -14.913 -6.723 -17.965 1.00 42.94 230 GLN A N 1
ATOM 1850 C CA . GLN A 1 230 ? -15.478 -5.724 -18.889 1.00 42.94 230 GLN A CA 1
ATOM 1851 C C . GLN A 1 230 ? -17.008 -5.559 -18.801 1.00 42.94 230 GLN A C 1
ATOM 1853 O O . GLN A 1 230 ? -17.547 -4.608 -19.363 1.00 42.94 230 GLN A O 1
ATOM 1858 N N . MET A 1 231 ? -17.727 -6.397 -18.045 1.00 38.31 231 MET A N 1
ATOM 1859 C CA . MET A 1 231 ? -19.189 -6.269 -17.891 1.00 38.31 231 MET A CA 1
ATOM 1860 C C . MET A 1 231 ? -19.644 -5.239 -16.830 1.00 38.31 231 MET A C 1
ATOM 1862 O O . MET A 1 231 ? -20.820 -5.207 -16.479 1.00 38.31 231 MET A O 1
ATOM 1866 N N . VAL A 1 232 ? -18.754 -4.367 -16.325 1.00 44.22 232 VAL A N 1
ATOM 1867 C CA . VAL A 1 232 ? -19.095 -3.306 -15.338 1.00 44.22 232 VAL A CA 1
ATOM 1868 C C . VAL A 1 232 ? -18.696 -1.892 -15.801 1.00 44.22 232 VAL A C 1
ATOM 1870 O O . VAL A 1 232 ? -18.637 -0.955 -15.009 1.00 44.22 232 VAL A O 1
ATOM 1873 N N . THR A 1 233 ? -18.482 -1.674 -17.098 1.00 41.38 233 THR A N 1
ATOM 1874 C CA . THR A 1 233 ? -18.371 -0.312 -17.653 1.00 41.38 233 THR A CA 1
ATOM 1875 C C . THR A 1 233 ? -19.433 -0.102 -18.726 1.00 41.38 233 THR A C 1
ATOM 1877 O O . THR A 1 233 ? -19.333 -0.730 -19.780 1.00 41.38 233 THR A O 1
ATOM 1880 N N . PRO A 1 234 ? -20.454 0.749 -18.503 1.00 37.91 234 PRO A N 1
ATOM 1881 C CA . PRO A 1 234 ? -21.365 1.106 -19.577 1.00 37.91 234 PRO A CA 1
ATOM 1882 C C . PRO A 1 234 ? -20.616 1.961 -20.616 1.00 37.91 234 PRO A C 1
ATOM 1884 O O . PRO A 1 234 ? -19.728 2.736 -20.242 1.00 37.91 234 PRO A O 1
ATOM 1887 N N . PRO A 1 235 ? -20.953 1.838 -21.911 1.00 44.69 235 PRO A N 1
ATOM 1888 C CA . PRO A 1 235 ? -20.367 2.664 -22.958 1.00 44.69 235 PRO A CA 1
ATOM 1889 C C . PRO A 1 235 ? -20.672 4.151 -22.706 1.00 44.69 235 PRO A C 1
ATOM 1891 O O . PRO A 1 235 ? -21.746 4.488 -22.192 1.00 44.69 235 PRO A O 1
ATOM 1894 N N . PRO A 1 236 ? -19.751 5.066 -23.052 1.00 36.94 236 PRO A N 1
ATOM 1895 C CA . PRO A 1 236 ? -20.001 6.488 -22.917 1.00 36.94 236 PRO A CA 1
ATOM 1896 C C . PRO A 1 236 ? -21.057 6.913 -23.939 1.00 36.94 236 PRO A C 1
ATOM 1898 O O . PRO A 1 236 ? -20.844 6.830 -25.144 1.00 36.94 236 PRO A O 1
ATOM 1901 N N . GLY A 1 237 ? -22.186 7.403 -23.432 1.00 44.00 237 GLY A N 1
ATOM 1902 C CA . GLY A 1 237 ? -23.173 8.127 -24.225 1.00 44.00 237 GLY A CA 1
ATOM 1903 C C . GLY A 1 237 ? -24.466 7.365 -24.466 1.00 44.00 237 GLY A C 1
ATOM 1904 O O . GLY A 1 237 ? -24.707 6.894 -25.567 1.00 44.00 237 GLY A O 1
ATOM 1905 N N . GLN A 1 238 ? -25.340 7.342 -23.459 1.00 38.03 238 GLN A N 1
ATOM 1906 C CA . GLN A 1 238 ? -26.761 7.648 -23.637 1.00 38.03 238 GLN A CA 1
ATOM 1907 C C . GLN A 1 238 ? -27.409 7.908 -22.269 1.00 38.03 238 GLN A C 1
ATOM 1909 O O . GLN A 1 238 ? -27.324 7.112 -21.337 1.00 38.03 238 GLN A O 1
ATOM 1914 N N . ASN A 1 239 ? -28.040 9.075 -22.149 1.00 46.00 239 ASN A N 1
ATOM 1915 C CA . ASN A 1 239 ? -28.903 9.450 -21.035 1.00 46.00 239 ASN A CA 1
ATOM 1916 C C . ASN A 1 239 ? -29.966 8.370 -20.783 1.00 46.00 239 ASN A C 1
ATOM 1918 O O . ASN A 1 239 ? -30.738 8.098 -21.699 1.00 46.00 239 ASN A O 1
ATOM 1922 N N . ARG A 1 240 ? -30.103 7.875 -19.539 1.00 38.16 240 ARG A N 1
ATOM 1923 C CA . ARG A 1 240 ? -31.387 7.799 -18.798 1.00 38.16 240 ARG A CA 1
ATOM 1924 C C . ARG A 1 240 ? -31.295 7.049 -17.456 1.00 38.16 240 ARG A C 1
ATOM 1926 O O . ARG A 1 240 ? -30.900 5.900 -17.389 1.00 38.16 240 ARG A O 1
ATOM 1933 N N . ARG A 1 241 ? -31.857 7.731 -16.449 1.00 39.16 241 ARG A N 1
ATOM 1934 C CA . ARG A 1 241 ? -32.743 7.260 -15.362 1.00 39.16 241 ARG A CA 1
ATOM 1935 C C . ARG A 1 241 ? -32.224 6.281 -14.291 1.00 39.16 241 ARG A C 1
ATOM 1937 O O . ARG A 1 241 ? -31.728 5.195 -14.539 1.00 39.16 241 ARG A O 1
ATOM 1944 N N . ARG A 1 242 ? -32.495 6.713 -13.053 1.00 48.19 242 ARG A N 1
ATOM 1945 C CA . ARG A 1 242 ? -32.402 6.008 -11.769 1.00 48.19 242 ARG A CA 1
ATOM 1946 C C . ARG A 1 242 ? -33.065 4.624 -11.812 1.00 48.19 242 ARG A C 1
ATOM 1948 O O . ARG A 1 242 ? -34.224 4.524 -12.204 1.00 48.19 242 ARG A O 1
ATOM 1955 N N . GLY A 1 243 ? -32.384 3.620 -11.261 1.00 34.06 243 GLY A N 1
ATOM 1956 C CA . GLY A 1 243 ? -32.960 2.325 -10.899 1.00 34.06 243 GLY A CA 1
ATOM 1957 C C . GLY A 1 243 ? -32.117 1.623 -9.832 1.00 34.06 243 GLY A C 1
ATOM 1958 O O . GLY A 1 243 ? -30.926 1.408 -10.025 1.00 34.06 243 GLY A O 1
ATOM 1959 N N . ARG A 1 244 ? -32.738 1.316 -8.686 1.00 45.81 244 ARG A N 1
ATOM 1960 C CA . ARG A 1 244 ? -32.221 0.437 -7.622 1.00 45.81 244 ARG A CA 1
ATOM 1961 C C . ARG A 1 244 ? -32.160 -1.008 -8.136 1.00 45.81 244 ARG A C 1
ATOM 1963 O O . ARG A 1 244 ? -33.100 -1.431 -8.797 1.00 45.81 244 ARG A O 1
ATOM 1970 N N . GLY A 1 245 ? -31.149 -1.786 -7.749 1.00 33.91 245 GLY A N 1
ATOM 1971 C CA . GLY A 1 245 ? -31.144 -3.231 -7.996 1.00 33.91 245 GLY A CA 1
ATOM 1972 C C . GLY A 1 245 ? -29.862 -3.931 -7.551 1.00 33.91 245 GLY A C 1
ATOM 1973 O O . GLY A 1 245 ? -28.769 -3.419 -7.731 1.00 33.91 245 GLY A O 1
ATOM 1974 N N . SER A 1 246 ? -30.031 -5.082 -6.917 1.00 44.53 246 SER A N 1
ATOM 1975 C CA . SER A 1 246 ? -29.096 -5.845 -6.089 1.00 44.53 246 SER A CA 1
ATOM 1976 C C . SER A 1 246 ? -28.251 -6.893 -6.831 1.00 44.53 246 SER A C 1
ATOM 1978 O O . SER A 1 246 ? -28.785 -7.625 -7.652 1.00 44.53 246 SER A O 1
ATOM 1980 N N . GLY A 1 247 ? -27.009 -7.092 -6.363 1.00 39.66 247 GLY A N 1
ATOM 1981 C CA . GLY A 1 247 ? -26.397 -8.419 -6.163 1.00 39.66 247 GLY A CA 1
ATOM 1982 C C . GLY A 1 247 ? -25.649 -9.086 -7.329 1.00 39.66 247 GLY A C 1
ATOM 1983 O O . GLY A 1 247 ? -26.255 -9.493 -8.308 1.00 39.66 247 GLY A O 1
ATOM 1984 N N . ARG A 1 248 ? -24.342 -9.334 -7.137 1.00 35.66 248 ARG A N 1
ATOM 1985 C CA . ARG A 1 248 ? -23.695 -10.672 -7.066 1.00 35.66 248 ARG A CA 1
ATOM 1986 C C . ARG A 1 248 ? -22.177 -10.494 -6.885 1.00 35.66 248 ARG A C 1
ATOM 1988 O O . ARG A 1 248 ? -21.531 -9.775 -7.636 1.00 35.66 248 ARG A O 1
ATOM 1995 N N . ARG A 1 249 ? -21.617 -11.110 -5.836 1.00 43.25 249 ARG A N 1
ATOM 1996 C CA . ARG A 1 249 ? -20.177 -11.116 -5.522 1.00 43.25 249 ARG A CA 1
ATOM 1997 C C . ARG A 1 249 ? -19.511 -12.272 -6.273 1.00 43.25 249 ARG A C 1
ATOM 1999 O O . ARG A 1 249 ? -19.810 -13.419 -5.964 1.00 43.25 249 ARG A O 1
ATOM 2006 N N . GLY A 1 250 ? -18.622 -11.969 -7.219 1.00 34.84 250 GLY A N 1
ATOM 2007 C CA . GLY A 1 250 ? -17.681 -12.932 -7.804 1.00 34.84 250 GLY A CA 1
ATOM 2008 C C . GLY A 1 250 ? -16.426 -13.043 -6.935 1.00 34.84 250 GLY A C 1
ATOM 2009 O O . GLY A 1 250 ? -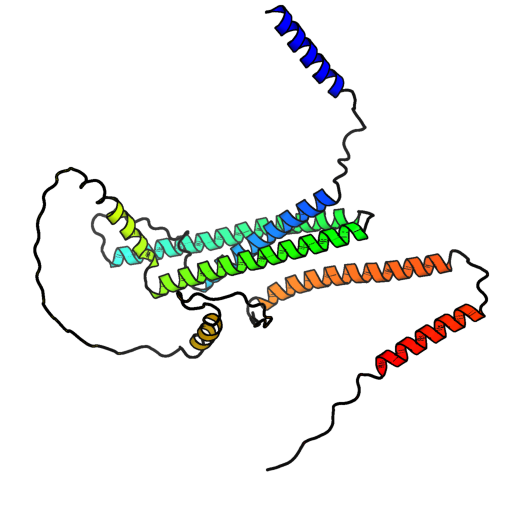15.816 -12.025 -6.596 1.00 34.84 250 GLY A O 1
ATOM 2010 N N . GLY A 1 251 ? -16.106 -14.265 -6.510 1.00 37.69 251 GLY A N 1
ATOM 2011 C CA . GLY A 1 251 ? -14.942 -14.600 -5.691 1.00 37.69 251 GLY A CA 1
ATOM 2012 C C . GLY A 1 251 ? -13.641 -14.574 -6.493 1.00 37.69 251 GLY A C 1
ATOM 2013 O O . GLY A 1 251 ? -13.630 -14.887 -7.676 1.00 37.69 251 GLY A O 1
ATOM 2014 N N . TRP A 1 252 ? -12.555 -14.183 -5.826 1.00 40.34 252 TRP A N 1
ATOM 2015 C CA . TRP A 1 252 ? -11.188 -14.269 -6.337 1.00 40.34 252 TRP A CA 1
ATOM 2016 C C . TRP A 1 252 ? -10.482 -15.388 -5.574 1.00 40.34 252 TRP A C 1
ATOM 2018 O O . TRP A 1 252 ? -10.254 -15.236 -4.370 1.00 40.34 252 TRP A O 1
ATOM 2028 N N . ASP A 1 253 ? -10.131 -16.480 -6.251 1.00 39.16 253 ASP A N 1
ATOM 2029 C CA . ASP A 1 253 ? -9.324 -17.544 -5.658 1.00 39.16 253 ASP A CA 1
ATOM 2030 C C . ASP A 1 253 ? -7.836 -17.174 -5.706 1.00 39.16 253 ASP A C 1
ATOM 2032 O O . ASP A 1 253 ? -7.158 -17.185 -6.728 1.00 39.16 253 ASP A O 1
ATOM 2036 N N . TYR A 1 254 ? -7.346 -16.788 -4.532 1.00 49.84 254 TYR A N 1
ATOM 2037 C CA . TYR A 1 254 ? -5.960 -16.480 -4.205 1.00 49.84 254 TYR A CA 1
ATOM 2038 C C . TYR A 1 254 ? -5.281 -17.770 -3.712 1.00 49.84 254 TYR A C 1
ATOM 2040 O O . TYR A 1 254 ? -5.500 -18.159 -2.565 1.00 49.84 254 TYR A O 1
ATOM 2048 N N . VAL A 1 255 ? -4.454 -18.445 -4.522 1.00 38.50 255 VAL A N 1
ATOM 2049 C CA . VAL A 1 255 ? -3.756 -19.674 -4.070 1.00 38.50 255 VAL A CA 1
ATOM 2050 C C . VAL A 1 255 ? -2.347 -19.382 -3.523 1.00 38.50 255 VAL A C 1
ATOM 2052 O O . VAL A 1 255 ? -1.975 -19.942 -2.497 1.00 38.50 255 VAL A O 1
ATOM 2055 N N . GLY A 1 256 ? -1.602 -18.419 -4.077 1.00 35.03 256 GLY A N 1
ATOM 2056 C CA . GLY A 1 256 ? -0.233 -18.104 -3.611 1.00 35.03 256 GLY A CA 1
ATOM 2057 C C . GLY A 1 256 ? -0.155 -17.275 -2.318 1.00 35.03 256 GLY A C 1
ATOM 2058 O O . GLY A 1 256 ? 0.772 -17.393 -1.527 1.00 35.03 256 GLY A O 1
ATOM 2059 N N . THR A 1 257 ? -1.181 -16.476 -2.045 1.00 48.47 257 THR A N 1
ATOM 2060 C CA . THR A 1 257 ? -1.327 -15.633 -0.841 1.00 48.47 257 THR A CA 1
ATOM 2061 C C . THR A 1 257 ? -2.163 -16.322 0.236 1.00 48.47 257 THR A C 1
ATOM 2063 O O . THR A 1 257 ? -2.325 -15.788 1.333 1.00 48.47 257 THR A O 1
ATOM 2066 N N . ARG A 1 258 ? -2.673 -17.529 -0.047 1.00 43.66 258 ARG A N 1
ATOM 2067 C CA . ARG A 1 258 ? -3.571 -18.272 0.837 1.00 43.66 258 ARG A CA 1
ATOM 2068 C C . ARG A 1 258 ? -2.920 -18.610 2.162 1.00 43.66 258 ARG A C 1
ATOM 2070 O O . ARG A 1 258 ? -3.627 -18.582 3.150 1.00 43.66 258 ARG A O 1
ATOM 2077 N N . ILE A 1 259 ? -1.610 -18.868 2.203 1.00 43.44 259 ILE A N 1
ATOM 2078 C CA . ILE A 1 259 ? -0.890 -19.254 3.429 1.00 43.44 259 ILE A CA 1
ATOM 2079 C C . ILE A 1 259 ? -0.716 -18.056 4.375 1.00 43.44 259 ILE A C 1
ATOM 2081 O O . ILE A 1 259 ? -0.971 -18.180 5.571 1.00 43.44 259 ILE A O 1
ATOM 2085 N N . GLU A 1 260 ? -0.370 -16.877 3.858 1.00 49.59 260 GLU A N 1
ATOM 2086 C CA . GLU A 1 260 ? -0.213 -15.661 4.672 1.00 49.59 260 GLU A CA 1
ATOM 2087 C C . GLU A 1 260 ? -1.570 -15.035 5.033 1.00 49.59 260 GLU A C 1
ATOM 2089 O O . GLU A 1 260 ? -1.778 -14.606 6.171 1.00 49.59 260 GLU A O 1
ATOM 2094 N N . LEU A 1 261 ? -2.553 -15.099 4.126 1.00 49.19 261 LEU A N 1
ATOM 2095 C CA . LEU A 1 261 ? -3.939 -14.752 4.436 1.00 49.19 261 LEU A CA 1
ATOM 2096 C C . LEU A 1 261 ? -4.553 -15.756 5.427 1.00 49.19 261 LEU A C 1
ATOM 2098 O O . LEU A 1 261 ? -5.304 -15.336 6.298 1.00 49.19 261 LEU A O 1
ATOM 2102 N N . TYR A 1 262 ? -4.210 -17.054 5.371 1.00 47.06 262 TYR A N 1
ATOM 2103 C CA . TYR A 1 262 ? -4.618 -18.031 6.391 1.00 47.06 262 TYR A CA 1
ATOM 2104 C C . TYR A 1 262 ? -3.992 -17.698 7.733 1.00 47.06 262 TYR A C 1
ATOM 2106 O O . TYR A 1 262 ? -4.702 -17.731 8.723 1.00 47.06 262 TYR A O 1
ATOM 2114 N N . LYS A 1 263 ? -2.703 -17.350 7.803 1.00 51.47 263 LYS A N 1
ATOM 2115 C CA . LYS A 1 263 ? -2.071 -16.951 9.071 1.00 51.47 263 LYS A CA 1
ATOM 2116 C C . LYS A 1 263 ? -2.744 -15.710 9.654 1.00 51.47 263 LYS A C 1
ATOM 2118 O O . LYS A 1 263 ? -3.053 -15.694 10.843 1.00 51.47 263 LYS A O 1
ATOM 2123 N N . PHE A 1 264 ? -3.058 -14.719 8.822 1.00 50.84 264 PHE A N 1
ATOM 2124 C CA . PHE A 1 264 ? -3.759 -13.505 9.239 1.00 50.84 264 PHE A CA 1
ATOM 2125 C C . PHE A 1 264 ? -5.217 -13.772 9.655 1.00 50.84 264 PHE A C 1
ATOM 2127 O O . PHE A 1 264 ? -5.635 -13.382 10.743 1.00 50.84 264 PHE A O 1
ATOM 2134 N N . VAL A 1 265 ? -5.984 -14.518 8.855 1.00 61.78 265 VAL A N 1
ATOM 2135 C CA . VAL A 1 265 ? -7.371 -14.917 9.158 1.00 61.78 265 VAL A CA 1
ATOM 2136 C C . VAL A 1 265 ? -7.431 -15.875 10.351 1.00 61.78 265 VAL A C 1
ATOM 2138 O O . VAL A 1 265 ? -8.362 -15.788 11.147 1.00 61.78 265 VAL A O 1
ATOM 2141 N N . CYS A 1 266 ? -6.443 -16.750 10.544 1.00 49.25 266 CYS A N 1
ATOM 2142 C CA . CYS A 1 266 ? -6.305 -17.589 11.734 1.00 49.25 266 CYS A CA 1
ATOM 2143 C C . CYS A 1 266 ? -5.974 -16.746 12.965 1.00 49.25 266 CYS A C 1
ATOM 2145 O O . CYS A 1 266 ? -6.574 -16.988 14.008 1.00 49.25 266 CYS A O 1
ATOM 2147 N N . LYS A 1 267 ? -5.119 -15.718 12.852 1.00 57.06 267 LYS A N 1
ATOM 2148 C CA . LYS A 1 267 ? -4.855 -14.766 13.946 1.00 57.06 267 LYS A CA 1
ATOM 2149 C C . LYS A 1 267 ? -6.131 -13.984 14.303 1.00 57.06 267 LYS A C 1
ATOM 2151 O O . LYS A 1 267 ? -6.474 -13.891 15.477 1.00 57.06 267 LYS A O 1
ATOM 2156 N N . LEU A 1 268 ? -6.914 -13.544 13.312 1.00 54.75 268 LEU A N 1
ATOM 2157 C CA . LEU A 1 268 ? -8.221 -12.900 13.525 1.00 54.75 268 LEU A CA 1
ATOM 2158 C C . LEU A 1 268 ? -9.286 -13.854 14.105 1.00 54.75 268 LEU A C 1
ATOM 2160 O O . LEU A 1 268 ? -10.049 -13.466 14.989 1.00 54.75 268 LEU A O 1
ATOM 2164 N N . ARG A 1 269 ? -9.334 -15.119 13.666 1.00 55.72 269 ARG A N 1
ATOM 2165 C CA . ARG A 1 269 ? -10.227 -16.150 14.233 1.00 55.72 269 ARG A CA 1
ATOM 2166 C C . ARG A 1 269 ? -9.830 -16.539 15.653 1.00 55.72 269 ARG A C 1
ATOM 2168 O O . ARG A 1 269 ? -10.719 -16.837 16.444 1.00 55.72 269 ARG A O 1
ATOM 2175 N N . LEU A 1 270 ? -8.539 -16.520 15.986 1.00 49.12 270 LEU A N 1
ATOM 2176 C CA . LEU A 1 270 ? -8.049 -16.767 17.341 1.00 49.12 270 LEU A CA 1
ATOM 2177 C C . LEU A 1 270 ? -8.511 -15.652 18.286 1.00 49.12 270 LEU A C 1
ATOM 2179 O O . LEU A 1 270 ? -9.080 -15.948 19.331 1.00 49.12 270 LEU A O 1
ATOM 2183 N N . ILE A 1 271 ? -8.395 -14.390 17.862 1.00 53.44 271 ILE A N 1
ATOM 2184 C CA . ILE A 1 271 ? -8.905 -13.223 18.602 1.00 53.44 271 ILE A CA 1
ATOM 2185 C C . ILE A 1 271 ? -10.431 -13.314 18.788 1.00 53.44 271 ILE A C 1
ATOM 2187 O O . ILE A 1 271 ? -10.941 -13.104 19.886 1.00 53.44 271 ILE A O 1
ATOM 2191 N N . LYS A 1 272 ? -11.175 -13.728 17.754 1.00 61.84 272 LYS A N 1
ATOM 2192 C CA . LYS A 1 272 ? -12.632 -13.929 17.847 1.00 61.84 272 LYS A CA 1
ATOM 2193 C C . LYS A 1 272 ? -13.023 -15.111 18.749 1.00 61.84 272 LYS A C 1
ATOM 2195 O O . LYS A 1 272 ? -14.037 -15.038 19.437 1.00 61.84 272 LYS A O 1
ATOM 2200 N N . LYS A 1 273 ? -12.227 -16.189 18.774 1.00 52.53 273 LYS A N 1
ATOM 2201 C CA . LYS A 1 273 ? -12.412 -17.325 19.695 1.00 52.53 273 LYS A CA 1
ATOM 2202 C C . LYS A 1 273 ? -12.157 -16.924 21.143 1.00 52.53 273 LYS A C 1
ATOM 2204 O O . LYS A 1 273 ? -12.929 -17.343 21.992 1.00 52.53 273 LYS A O 1
ATOM 2209 N N . ILE A 1 274 ? -11.131 -16.118 21.411 1.00 49.12 274 ILE A N 1
ATOM 2210 C CA . ILE A 1 274 ? -10.847 -15.589 22.754 1.00 49.12 274 ILE A CA 1
ATOM 2211 C C . ILE A 1 274 ? -12.015 -14.696 23.203 1.00 49.12 274 ILE A C 1
ATOM 2213 O O . ILE A 1 274 ? -12.641 -14.987 24.214 1.00 49.12 274 ILE A O 1
ATOM 2217 N N . SER A 1 275 ? -12.451 -13.762 22.351 1.00 58.59 275 SER A N 1
ATOM 2218 C CA . SER A 1 275 ? -13.610 -12.897 22.626 1.00 58.59 275 SER A CA 1
ATOM 2219 C C . SER A 1 275 ? -14.920 -13.664 22.885 1.00 58.59 275 SER A C 1
ATOM 2221 O O . SER A 1 275 ? -15.698 -13.287 23.759 1.00 58.59 275 SER A O 1
ATOM 2223 N N . ASN A 1 276 ? -15.186 -14.760 22.163 1.00 54.09 276 ASN A N 1
ATOM 2224 C CA . ASN A 1 276 ? -16.371 -15.590 22.413 1.00 54.09 276 ASN A CA 1
ATOM 2225 C C . ASN A 1 276 ? -16.226 -16.494 23.648 1.00 54.09 276 ASN A C 1
ATOM 2227 O O . ASN A 1 276 ? -17.223 -16.779 24.308 1.00 54.09 276 ASN A O 1
ATOM 2231 N N . LYS A 1 277 ? -15.008 -16.936 23.977 1.00 58.25 277 LYS A N 1
ATOM 2232 C CA . LYS A 1 277 ? -14.742 -17.727 25.184 1.00 58.25 277 LYS A CA 1
ATOM 2233 C C . LYS A 1 277 ? -14.944 -16.879 26.443 1.00 58.25 277 LYS A C 1
ATOM 2235 O O . LYS A 1 277 ? -15.519 -17.372 27.409 1.00 58.25 277 LYS A O 1
ATOM 2240 N N . ASP A 1 278 ? -14.595 -15.596 26.380 1.00 55.50 278 ASP A N 1
ATOM 2241 C CA . ASP A 1 278 ? -14.815 -14.648 27.473 1.00 55.50 278 ASP A CA 1
ATOM 2242 C C . ASP A 1 278 ? -16.301 -14.324 27.662 1.00 55.50 278 ASP A C 1
ATOM 2244 O O . ASP A 1 278 ? -16.771 -14.280 28.798 1.00 55.50 278 ASP A O 1
ATOM 2248 N N . LYS A 1 279 ? -17.079 -14.221 26.574 1.00 55.69 279 LYS A N 1
ATOM 2249 C CA . LYS A 1 279 ? -18.546 -14.065 26.641 1.00 55.69 279 LYS A CA 1
ATOM 2250 C C . LYS A 1 279 ? -19.228 -15.260 27.303 1.00 55.69 279 LYS A C 1
ATOM 2252 O O . LYS A 1 279 ? -20.076 -15.062 28.167 1.00 55.69 279 LYS A O 1
ATOM 2257 N N . ASN A 1 280 ? -18.822 -16.481 26.954 1.00 52.09 280 ASN A N 1
ATOM 2258 C CA . ASN A 1 280 ? -19.369 -17.681 27.586 1.00 52.09 280 ASN A CA 1
ATOM 2259 C C . ASN A 1 280 ? -18.926 -17.793 29.053 1.00 52.09 280 ASN A C 1
ATOM 2261 O O . ASN A 1 280 ? -19.760 -18.061 29.909 1.00 52.09 280 ASN A O 1
ATOM 2265 N N . SER A 1 281 ? -17.668 -17.470 29.382 1.00 58.75 281 SER A N 1
ATOM 2266 C CA . SER A 1 281 ? -17.217 -17.468 30.783 1.00 58.75 281 SER A CA 1
ATOM 2267 C C . SER A 1 281 ? -17.889 -16.389 31.636 1.00 58.75 281 SER A C 1
ATOM 2269 O O . SER A 1 281 ? -18.061 -16.586 32.835 1.00 58.75 281 SER A O 1
ATOM 2271 N N . PHE A 1 282 ? -18.281 -15.256 31.041 1.00 48.88 282 PHE A N 1
ATOM 2272 C CA . PHE A 1 282 ? -18.997 -14.189 31.735 1.00 48.88 282 PHE A CA 1
ATOM 2273 C C . PHE A 1 282 ? -20.429 -14.618 32.054 1.00 48.88 282 PHE A C 1
ATOM 2275 O O . PHE A 1 282 ? -20.865 -14.455 33.190 1.00 48.88 282 PHE A O 1
ATOM 2282 N N . VAL A 1 283 ? -21.128 -15.231 31.093 1.00 59.41 283 VAL A N 1
ATOM 2283 C CA . VAL A 1 283 ? -22.458 -15.816 31.324 1.00 59.41 283 VAL A CA 1
ATOM 2284 C C . VAL A 1 283 ? -22.382 -16.927 32.377 1.00 59.41 283 VAL A C 1
ATOM 2286 O O . VAL A 1 283 ? -23.185 -16.934 33.309 1.00 59.41 283 VAL A O 1
ATOM 2289 N N . ASP A 1 284 ? -21.362 -17.786 32.322 1.00 59.75 284 ASP A N 1
ATOM 2290 C CA . ASP A 1 284 ? -21.144 -18.835 33.324 1.00 59.75 284 ASP A CA 1
ATOM 2291 C C . ASP A 1 284 ? -20.823 -18.266 34.716 1.00 59.75 284 ASP A C 1
ATOM 2293 O O . ASP A 1 284 ? -21.294 -18.796 35.724 1.00 59.75 284 ASP A O 1
ATOM 2297 N N . ASN A 1 285 ? -20.065 -17.166 34.808 1.00 57.56 285 ASN A N 1
ATOM 2298 C CA . ASN A 1 285 ? -19.772 -16.512 36.088 1.00 57.56 285 ASN A CA 1
ATOM 2299 C C . ASN A 1 285 ? -20.979 -15.760 36.655 1.00 57.56 285 ASN A C 1
ATOM 2301 O O . ASN A 1 285 ? -21.169 -15.766 37.868 1.00 57.56 285 ASN A O 1
ATOM 2305 N N . VAL A 1 286 ? -21.801 -15.129 35.811 1.00 62.97 286 VAL A N 1
ATOM 2306 C CA . VAL A 1 286 ? -23.054 -14.481 36.230 1.00 62.97 286 VAL A CA 1
ATOM 2307 C C . VAL A 1 286 ? -24.047 -15.530 36.730 1.00 62.97 286 VAL A C 1
ATOM 2309 O O . VAL A 1 286 ? -24.609 -15.356 37.809 1.00 62.97 286 VAL A O 1
ATOM 2312 N N . ASN A 1 287 ? -24.175 -16.661 36.032 1.00 58.38 287 ASN A N 1
ATOM 2313 C CA . ASN A 1 287 ? -25.016 -17.778 36.465 1.00 58.38 287 ASN A CA 1
ATOM 2314 C C . ASN A 1 287 ? -24.498 -18.427 37.760 1.00 58.38 287 ASN A C 1
ATOM 2316 O O . ASN A 1 287 ? -25.284 -18.711 38.662 1.00 58.38 287 ASN A O 1
ATOM 2320 N N . ARG A 1 288 ? -23.175 -18.590 37.925 1.00 60.16 288 ARG A N 1
ATOM 2321 C CA . ARG A 1 288 ? -22.592 -19.063 39.196 1.00 60.16 288 ARG A CA 1
ATOM 2322 C C . ARG A 1 288 ? -22.780 -18.069 40.336 1.00 60.16 288 ARG A C 1
ATOM 2324 O O . ARG A 1 288 ? -23.037 -18.493 41.457 1.00 60.16 288 ARG A O 1
ATOM 2331 N N . ARG A 1 289 ? -22.683 -16.760 40.086 1.00 53.22 289 ARG A N 1
ATOM 2332 C CA . ARG A 1 289 ? -22.944 -15.744 41.118 1.00 53.22 289 ARG A CA 1
ATOM 2333 C C . ARG A 1 289 ? -24.413 -15.707 41.521 1.00 53.22 289 ARG A C 1
ATOM 2335 O O . ARG A 1 289 ? -24.671 -15.601 42.712 1.00 53.22 289 ARG A O 1
ATOM 2342 N N . ALA A 1 290 ? -25.336 -15.863 40.572 1.00 54.31 290 ALA A N 1
ATOM 2343 C CA . ALA A 1 290 ? -26.769 -15.966 40.847 1.00 54.31 290 ALA A CA 1
ATOM 2344 C C . ALA A 1 290 ? -27.119 -17.211 41.684 1.00 54.31 290 ALA A C 1
ATOM 2346 O O . ALA A 1 290 ? -27.997 -17.141 42.536 1.00 54.31 290 ALA A O 1
ATOM 2347 N N . LEU A 1 291 ? -26.389 -18.320 41.505 1.00 54.94 291 LEU A N 1
ATOM 2348 C CA . LEU A 1 291 ? -26.527 -19.528 42.331 1.00 54.94 291 LEU A CA 1
ATOM 2349 C C . LEU A 1 291 ? -25.917 -19.390 43.737 1.00 54.94 291 LEU A C 1
ATOM 2351 O O . LEU A 1 291 ? -26.356 -20.069 44.659 1.00 54.94 291 LEU A O 1
ATOM 2355 N N . VAL A 1 292 ? -24.912 -18.527 43.920 1.00 59.41 292 VAL A N 1
ATOM 2356 C CA . VAL A 1 292 ? -24.242 -18.317 45.219 1.00 59.41 292 VAL A CA 1
ATOM 2357 C C . VAL A 1 292 ? -24.893 -17.186 46.030 1.00 59.41 292 VAL A C 1
ATOM 2359 O O . VAL A 1 292 ? -24.852 -17.209 47.259 1.00 59.41 292 VAL A O 1
ATOM 2362 N N . SER A 1 293 ? -25.554 -16.217 45.387 1.00 46.22 293 SER A N 1
ATOM 2363 C CA . SER A 1 293 ? -26.398 -15.224 46.063 1.00 46.22 293 SER A CA 1
ATOM 2364 C C . SER A 1 293 ? -27.797 -15.800 46.300 1.00 46.22 293 SER A C 1
ATOM 2366 O O . SER A 1 293 ? -28.695 -15.616 45.483 1.00 46.22 293 SER A O 1
ATOM 2368 N N . GLY A 1 294 ? -27.960 -16.533 47.400 1.00 49.12 294 GLY A N 1
ATOM 2369 C CA . GLY A 1 294 ? -29.174 -17.271 47.750 1.00 49.12 294 GLY A CA 1
ATOM 2370 C C . GLY A 1 294 ? -30.486 -16.483 47.651 1.00 49.12 294 GLY A C 1
ATOM 2371 O O . GLY A 1 294 ? -30.919 -15.853 48.612 1.00 49.12 294 GLY A O 1
ATOM 2372 N N . PHE A 1 295 ? -31.183 -16.643 46.525 1.00 45.06 295 PHE A N 1
ATOM 2373 C CA . PHE A 1 295 ? -32.636 -16.515 46.443 1.00 45.06 295 PHE A CA 1
ATOM 2374 C C . PHE A 1 295 ? -33.273 -17.841 46.879 1.00 45.06 295 PHE A C 1
ATOM 2376 O O . PHE A 1 295 ? -33.837 -18.597 46.091 1.00 45.06 295 PHE A O 1
ATOM 2383 N N . ASN A 1 296 ? -33.165 -18.131 48.174 1.00 49.31 296 ASN A N 1
ATOM 2384 C CA . ASN A 1 296 ? -33.971 -19.161 48.819 1.00 49.31 296 ASN A CA 1
ATOM 2385 C C . ASN A 1 296 ? -35.386 -18.598 48.980 1.00 49.31 296 ASN A C 1
ATOM 2387 O O . ASN A 1 296 ? -35.627 -17.901 49.960 1.00 49.31 296 ASN A O 1
ATOM 2391 N N . ASN A 1 297 ? -36.251 -18.795 47.977 1.00 55.53 297 ASN A N 1
ATOM 2392 C CA . ASN A 1 297 ? -37.725 -18.872 48.099 1.00 55.53 297 ASN A CA 1
ATOM 2393 C C . ASN A 1 297 ? -38.465 -18.931 46.745 1.00 55.53 297 ASN A C 1
ATOM 2395 O O . ASN A 1 297 ? -39.680 -18.747 46.708 1.00 55.53 297 ASN A O 1
ATOM 2399 N N . ALA A 1 298 ? -37.788 -19.209 45.626 1.00 53.38 298 ALA A N 1
ATOM 2400 C CA . ALA A 1 298 ? -38.507 -19.614 44.421 1.00 53.38 298 ALA A CA 1
ATOM 2401 C C . ALA A 1 298 ? -38.892 -21.095 44.553 1.00 53.38 298 ALA A C 1
ATOM 2403 O O . ALA A 1 298 ? -38.032 -21.973 44.591 1.00 53.38 298 ALA A O 1
ATOM 2404 N N . ASP A 1 299 ? -40.196 -21.325 44.688 1.00 58.97 299 ASP A N 1
ATOM 2405 C CA . ASP A 1 299 ? -40.869 -22.620 44.714 1.00 58.97 299 ASP A CA 1
ATOM 2406 C C . ASP A 1 299 ? -40.294 -23.556 43.634 1.00 58.97 299 ASP A C 1
ATOM 2408 O O . ASP A 1 299 ? -40.269 -23.215 42.448 1.00 58.97 299 ASP A O 1
ATOM 2412 N N . SER A 1 300 ? -39.809 -24.728 44.059 1.00 61.44 300 SER A N 1
ATOM 2413 C CA . SER A 1 300 ? -39.167 -25.763 43.226 1.00 61.44 300 SER A CA 1
ATOM 2414 C C . SER A 1 300 ? -39.988 -26.108 41.971 1.00 61.44 300 SER A C 1
ATOM 2416 O O . SER A 1 300 ? -39.449 -26.459 40.920 1.00 61.44 300 SER A O 1
ATOM 2418 N N . SER A 1 301 ? -41.304 -25.905 42.053 1.00 62.97 301 SER A N 1
ATOM 2419 C CA . SER A 1 301 ? -42.270 -26.091 40.973 1.00 62.97 301 SER A CA 1
ATOM 2420 C C . SER A 1 301 ? -42.060 -25.138 39.780 1.00 62.97 301 SER A C 1
ATOM 2422 O O . SER A 1 301 ? -42.305 -25.520 38.638 1.00 62.97 301 SER A O 1
ATOM 2424 N N . GLN A 1 302 ? -41.560 -23.914 39.998 1.00 61.31 302 GLN A N 1
ATOM 2425 C CA . GLN A 1 302 ? -41.308 -22.946 38.917 1.00 61.31 302 GLN A CA 1
ATOM 2426 C C . GLN A 1 302 ? -39.992 -23.214 38.174 1.00 61.31 302 GLN A C 1
ATOM 2428 O O . GLN A 1 302 ? -39.891 -22.943 36.979 1.00 61.31 302 GLN A O 1
ATOM 2433 N N . LEU A 1 303 ? -38.994 -23.785 38.854 1.00 56.25 303 LEU A N 1
ATOM 2434 C CA . LEU A 1 303 ? -37.713 -24.153 38.243 1.00 56.25 303 LEU A CA 1
ATOM 2435 C C . LEU A 1 303 ? -37.836 -25.374 37.318 1.00 56.25 303 LEU A C 1
ATOM 2437 O O . LEU A 1 303 ? -37.173 -25.408 36.283 1.00 56.25 303 LEU A O 1
ATOM 2441 N N . MET A 1 304 ? -38.722 -26.326 37.634 1.00 67.44 304 MET A N 1
ATOM 2442 C CA . MET A 1 304 ? -39.060 -27.432 36.723 1.00 67.44 304 MET A CA 1
ATOM 2443 C C . MET A 1 304 ? -39.752 -26.920 35.451 1.00 67.44 304 MET A C 1
ATOM 2445 O O . MET A 1 304 ? -39.310 -27.240 34.353 1.00 67.44 304 MET A O 1
ATOM 2449 N N . ALA A 1 305 ? -40.733 -26.018 35.579 1.00 69.81 305 ALA A N 1
ATOM 2450 C CA . ALA A 1 305 ? -41.451 -25.462 34.427 1.00 6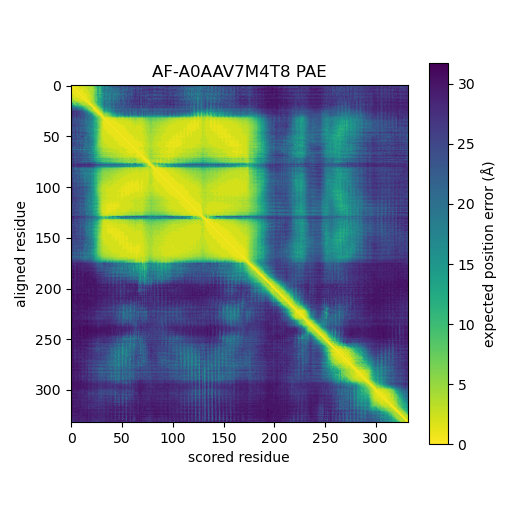9.81 305 ALA A CA 1
ATOM 2451 C C . ALA A 1 305 ? -40.545 -24.675 33.456 1.00 69.81 305 ALA A C 1
ATOM 2453 O O . ALA A 1 305 ? -40.757 -24.694 32.244 1.00 69.81 305 ALA A O 1
ATOM 2454 N N . ILE A 1 306 ? -39.511 -23.994 33.967 1.00 64.44 306 ILE A N 1
ATOM 2455 C CA . ILE A 1 306 ? -38.538 -23.275 33.127 1.00 64.44 306 ILE A CA 1
ATOM 2456 C C . ILE A 1 306 ? -37.605 -24.252 32.392 1.00 64.44 306 ILE A C 1
ATOM 2458 O O . ILE A 1 306 ? -37.262 -24.003 31.235 1.00 64.44 306 ILE A O 1
ATOM 2462 N N . ASN A 1 307 ? -37.219 -25.365 33.024 1.00 64.75 307 ASN A N 1
ATOM 2463 C CA . ASN A 1 307 ? -36.412 -26.402 32.373 1.00 64.75 307 ASN A CA 1
ATOM 2464 C C . ASN A 1 307 ? -37.206 -27.187 31.319 1.00 64.75 307 ASN A C 1
ATOM 2466 O O . ASN A 1 307 ? -36.658 -27.489 30.259 1.00 64.75 307 ASN A O 1
ATOM 2470 N N . ASP A 1 308 ? -38.492 -27.445 31.555 1.00 72.25 308 ASP A N 1
ATOM 2471 C CA . ASP A 1 308 ? -39.355 -28.128 30.586 1.00 72.25 308 ASP A CA 1
ATOM 2472 C C . ASP A 1 308 ? -39.601 -27.253 29.341 1.00 72.25 308 ASP A C 1
ATOM 2474 O O . ASP A 1 308 ? -39.451 -27.723 28.212 1.00 72.25 308 ASP A O 1
ATOM 2478 N N . LEU A 1 309 ? -39.809 -25.939 29.517 1.00 67.31 309 LEU A N 1
ATOM 2479 C CA . LEU A 1 309 ? -39.907 -24.978 28.405 1.00 67.31 309 LEU A CA 1
ATOM 2480 C C . LEU A 1 309 ? -38.590 -24.804 27.626 1.00 67.31 309 LEU A C 1
ATOM 2482 O O . LEU A 1 309 ? -38.603 -24.500 26.429 1.00 67.31 309 LEU A O 1
ATOM 2486 N N . ALA A 1 310 ? -37.439 -24.970 28.284 1.00 59.38 310 ALA A N 1
ATOM 2487 C CA . ALA A 1 310 ? -36.136 -24.919 27.622 1.00 59.38 310 ALA A CA 1
ATOM 2488 C C . ALA A 1 310 ? -35.861 -26.182 26.784 1.00 59.38 310 ALA A C 1
ATOM 2490 O O . ALA A 1 310 ? -35.215 -26.086 25.737 1.00 59.38 310 ALA A O 1
ATOM 2491 N N . ASN A 1 311 ? -36.386 -27.336 27.204 1.00 60.44 311 ASN A N 1
ATOM 2492 C CA . ASN A 1 311 ? -36.256 -28.598 26.477 1.00 60.44 311 ASN A CA 1
ATOM 2493 C C . ASN A 1 311 ? -37.222 -28.689 25.282 1.00 60.44 311 ASN A C 1
ATOM 2495 O O . ASN A 1 311 ? -36.773 -29.046 24.192 1.00 60.44 311 ASN A O 1
ATOM 2499 N N . GLU A 1 312 ? -38.478 -28.237 25.406 1.00 61.16 312 GLU A N 1
ATOM 2500 C CA . GLU A 1 312 ? -39.418 -28.164 24.266 1.00 61.16 312 GLU A CA 1
ATOM 2501 C C . GLU A 1 312 ? -38.902 -27.258 23.134 1.00 61.16 312 GLU A C 1
ATOM 2503 O O . GLU A 1 312 ? -39.105 -27.522 21.946 1.00 61.16 312 GLU A O 1
ATOM 2508 N N . ARG A 1 313 ? -38.166 -26.194 23.479 1.00 51.78 313 ARG A N 1
ATOM 2509 C CA . ARG A 1 313 ? -37.609 -25.271 22.484 1.00 51.78 313 ARG A CA 1
ATOM 2510 C C . ARG A 1 313 ? -36.432 -25.863 21.699 1.00 51.78 313 ARG A C 1
ATOM 2512 O O . ARG A 1 313 ? -36.174 -25.403 20.589 1.00 51.78 313 ARG A O 1
ATOM 2519 N N . ASN A 1 314 ? -35.738 -26.864 22.242 1.00 49.03 314 ASN A N 1
ATOM 2520 C CA . ASN A 1 314 ? -34.641 -27.549 21.552 1.00 49.03 314 ASN A CA 1
ATOM 2521 C C . ASN A 1 314 ? -35.133 -28.693 20.651 1.00 49.03 314 ASN A C 1
ATOM 2523 O O . ASN A 1 314 ? -34.534 -28.919 19.600 1.00 49.03 314 ASN A O 1
ATOM 2527 N N . GLU A 1 315 ? -36.250 -29.351 20.977 1.00 52.34 315 GLU A N 1
ATOM 2528 C CA . GLU A 1 315 ? -36.847 -30.362 20.088 1.00 52.34 315 GLU A CA 1
ATOM 2529 C C . GLU A 1 315 ? -37.478 -29.742 18.828 1.00 52.34 315 GLU A C 1
ATOM 2531 O O . GLU A 1 315 ? -37.335 -30.282 17.730 1.00 52.34 315 GLU A O 1
ATOM 2536 N N . LEU A 1 316 ? -38.054 -28.539 18.932 1.00 51.69 316 LEU A N 1
ATOM 2537 C CA . LEU A 1 316 ? -38.601 -27.805 17.779 1.00 51.69 316 LEU A CA 1
ATOM 2538 C C . LEU A 1 316 ? -37.539 -27.325 16.770 1.00 51.69 316 LEU A C 1
ATOM 2540 O O . LEU A 1 316 ? -37.871 -27.047 15.618 1.00 51.69 316 LEU A O 1
ATOM 2544 N N . VAL A 1 317 ? -36.264 -27.238 17.163 1.00 49.59 317 VAL A N 1
ATOM 2545 C CA . VAL A 1 317 ? -35.175 -26.785 16.275 1.00 49.59 317 VAL A CA 1
ATOM 2546 C C . VAL A 1 317 ? -34.518 -27.953 15.524 1.00 49.59 317 VAL A C 1
ATOM 2548 O O . VAL A 1 317 ? -34.011 -27.747 14.422 1.00 49.59 317 VAL A O 1
ATOM 2551 N N . CYS A 1 318 ? -34.602 -29.186 16.034 1.00 41.22 318 CYS A N 1
ATOM 2552 C CA . CYS A 1 318 ? -34.038 -30.371 15.371 1.00 41.22 318 CYS A CA 1
ATOM 2553 C C . CYS A 1 318 ? -34.988 -31.068 14.376 1.00 41.22 318 CYS A C 1
ATOM 2555 O O . CYS A 1 318 ? -34.538 -31.920 13.622 1.00 41.22 318 CYS A O 1
ATOM 2557 N N . SER A 1 319 ? -36.268 -30.686 14.301 1.00 44.03 319 SER A N 1
ATOM 2558 C CA . SER A 1 319 ? -37.263 -31.311 13.404 1.00 44.03 319 SER A CA 1
ATOM 2559 C C . SER A 1 319 ? -37.334 -30.710 11.983 1.00 44.03 319 SER A C 1
ATOM 2561 O O . SER A 1 319 ? -38.191 -31.111 11.200 1.00 44.03 319 SER A O 1
ATOM 2563 N N . THR A 1 320 ? -36.491 -29.736 11.618 1.00 47.50 320 THR A N 1
ATOM 2564 C CA . THR A 1 320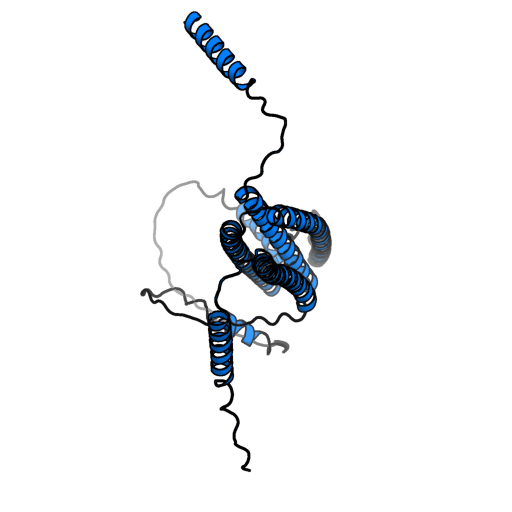 ? -36.609 -29.026 10.317 1.00 47.50 320 THR A CA 1
ATOM 2565 C C . THR A 1 320 ? -35.495 -29.323 9.309 1.00 47.50 320 THR A C 1
ATOM 2567 O O . THR A 1 320 ? -35.404 -28.650 8.285 1.00 47.50 320 THR A O 1
ATOM 2570 N N . TYR A 1 321 ? -34.667 -30.340 9.559 1.00 45.72 321 TYR A N 1
ATOM 2571 C CA . TYR A 1 321 ? -33.540 -30.703 8.693 1.00 45.72 321 TYR A CA 1
ATOM 2572 C C . TYR A 1 321 ? -33.442 -32.213 8.457 1.00 45.72 321 TYR A C 1
ATOM 2574 O O . TYR A 1 321 ? -32.385 -32.788 8.644 1.00 45.72 321 TYR A O 1
ATOM 2582 N N . ASP A 1 322 ? -34.522 -32.851 8.019 1.00 48.12 322 ASP A N 1
ATOM 2583 C CA . ASP A 1 322 ? -34.451 -34.180 7.402 1.00 48.12 322 ASP A CA 1
ATOM 2584 C C . ASP A 1 322 ? -35.622 -34.328 6.430 1.00 48.12 322 ASP A C 1
ATOM 2586 O O . ASP A 1 322 ? -36.649 -34.882 6.779 1.00 48.12 322 ASP A O 1
ATOM 2590 N N . ASP A 1 323 ? -35.490 -33.750 5.232 1.00 48.81 323 ASP A N 1
ATOM 2591 C CA . ASP A 1 323 ? -36.271 -34.132 4.047 1.00 48.81 323 ASP A CA 1
ATOM 2592 C C . ASP A 1 323 ? -35.668 -33.462 2.803 1.00 48.81 323 ASP A C 1
ATOM 2594 O O . ASP A 1 323 ? -36.031 -32.353 2.423 1.00 48.81 323 ASP A O 1
ATOM 2598 N N . THR A 1 324 ? -34.666 -34.100 2.194 1.00 49.16 324 THR A N 1
ATOM 2599 C CA . THR A 1 324 ? -34.382 -34.063 0.740 1.00 49.16 324 THR A CA 1
ATOM 2600 C C . THR A 1 324 ? -33.191 -34.971 0.432 1.00 49.16 324 THR A C 1
ATOM 2602 O O . THR A 1 324 ? -32.104 -34.529 0.070 1.00 49.16 324 THR A O 1
ATOM 2605 N N . ASN A 1 325 ? -33.388 -36.283 0.561 1.00 48.62 325 ASN A N 1
ATOM 2606 C CA . ASN A 1 325 ? -32.516 -37.234 -0.119 1.00 48.62 325 ASN A CA 1
ATOM 2607 C C . ASN A 1 325 ? -33.292 -38.490 -0.521 1.00 48.62 325 ASN A C 1
ATOM 2609 O O . ASN A 1 325 ? -33.314 -39.473 0.210 1.00 48.62 325 ASN A O 1
ATOM 2613 N N . THR A 1 326 ? -33.930 -38.456 -1.690 1.00 44.06 326 THR A N 1
ATOM 2614 C CA . THR A 1 326 ? -34.294 -39.671 -2.426 1.00 44.06 326 THR A CA 1
ATOM 2615 C C . THR A 1 326 ? -34.235 -39.433 -3.937 1.00 44.06 326 THR A C 1
ATOM 2617 O O . THR A 1 326 ? -34.905 -38.560 -4.474 1.00 44.06 326 THR A O 1
ATOM 2620 N N . ASN A 1 327 ? -33.460 -40.306 -4.588 1.00 43.25 327 ASN A N 1
ATOM 2621 C CA . ASN A 1 327 ? -33.617 -40.827 -5.949 1.00 43.25 327 ASN A CA 1
ATOM 2622 C C . ASN A 1 327 ? -33.356 -39.895 -7.145 1.00 43.25 327 ASN A C 1
ATOM 2624 O O . ASN A 1 327 ? -34.123 -38.989 -7.426 1.00 43.25 327 ASN A O 1
ATOM 2628 N N . THR A 1 328 ? -32.351 -40.256 -7.953 1.00 43.34 328 THR A N 1
ATOM 2629 C CA . THR A 1 328 ? -32.586 -41.051 -9.180 1.00 43.34 328 THR A CA 1
ATOM 2630 C C . THR A 1 328 ? -31.267 -41.613 -9.715 1.00 43.34 328 THR A C 1
ATOM 2632 O O . THR A 1 328 ? -30.410 -40.878 -10.198 1.00 43.34 328 THR A O 1
ATOM 2635 N N . SER A 1 329 ? -31.129 -42.937 -9.627 1.00 53.03 329 SER A N 1
ATOM 2636 C CA . SER A 1 329 ? -30.321 -43.737 -10.552 1.00 53.03 329 SER A CA 1
ATOM 2637 C C . SER A 1 329 ? -31.161 -44.093 -11.787 1.00 53.03 329 SER A C 1
ATOM 2639 O O . SER A 1 329 ? -32.386 -43.972 -11.751 1.00 53.03 329 SER A O 1
ATOM 2641 N N . THR A 1 330 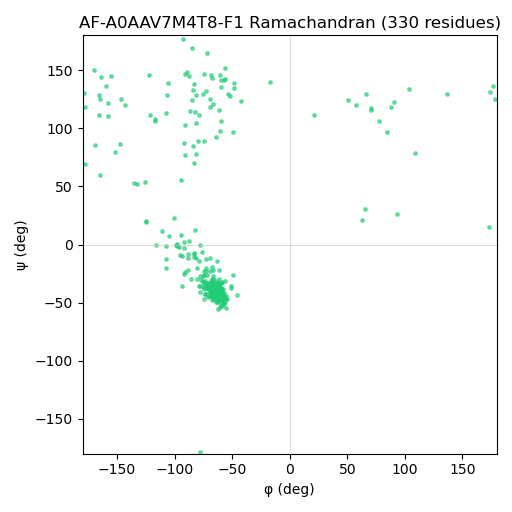? -30.485 -44.628 -12.811 1.00 55.66 330 THR A N 1
ATOM 2642 C CA . THR A 1 330 ? -30.980 -45.326 -14.022 1.00 55.66 330 THR A CA 1
ATOM 2643 C C . THR A 1 330 ? -31.562 -44.488 -15.167 1.00 55.66 330 THR A C 1
ATOM 2645 O O . THR A 1 330 ? -32.717 -44.084 -15.116 1.00 55.66 330 THR A O 1
ATOM 2648 N N . LEU A 1 331 ? -30.798 -44.358 -16.264 1.00 53.22 331 LEU A N 1
ATOM 2649 C CA . LEU A 1 331 ? -31.048 -45.068 -17.537 1.00 53.22 331 LEU A CA 1
ATOM 2650 C C . LEU A 1 331 ? -29.981 -44.730 -18.607 1.00 53.22 331 LEU A C 1
ATOM 2652 O O . LEU A 1 331 ? -29.746 -43.557 -18.875 1.00 53.22 331 LEU A O 1
ATOM 2656 N N . ASN A 1 332 ? -29.449 -45.806 -19.208 1.00 51.78 332 ASN A N 1
ATOM 2657 C CA . ASN A 1 332 ? -28.709 -45.977 -20.476 1.00 51.78 332 ASN A CA 1
ATOM 2658 C C . ASN A 1 332 ? -27.368 -45.273 -20.711 1.00 51.78 332 ASN A C 1
ATOM 2660 O O . ASN A 1 332 ? -27.350 -44.050 -20.962 1.00 51.78 332 ASN A O 1
#

Radius of gyration: 35.08 Å; Cα contacts (8 Å, |Δi|>4): 89; chains: 1; bounding box: 70×102×101 Å

Secondary structure (DSSP, 8-state):
-HHHHHHHHHHHHHHHHTTSS---SS------HHHHHHHHHHHHHHHHHHHHHHHHHHHHHHTT---GGG---PPP--SS--HHHHHHHHHHHHHHHHHHHHHHHHHHHHHHHHHHHHHHHHHHHHHT-S-HHHHHHHHHHHHHHHHHHHHHHHHHHHHHHHHHHHHHHTT-TTGGGGHHHHHSSSSS----------------------------S--SSSHHHHHHHGGG-PPS------------------SSSHHHHHHHHHHHHHHHHHHHHHHHHHHHHHHHHHHHS--TTS-HHHHHHHHHHHHHHHHHHHTTS-----------

Solvent-accessible surface area (backbone atoms only — not comparable to full-atom values): 21075 Å² total; per-residue (Å²): 113,71,66,64,50,53,54,51,53,50,54,53,50,54,60,57,56,71,66,67,75,77,72,64,81,90,74,80,78,79,73,50,70,68,58,52,51,54,50,39,48,53,39,51,52,54,38,52,52,40,52,53,48,35,55,50,47,50,53,29,58,79,67,78,47,75,56,77,94,56,59,68,83,80,74,79,88,63,92,74,79,50,69,67,60,52,49,54,50,49,51,55,40,49,51,52,39,50,53,48,47,55,51,50,37,53,54,38,50,59,57,37,56,59,32,52,55,51,42,54,50,47,49,57,60,54,69,71,50,86,62,59,69,66,50,50,57,53,50,55,56,45,52,53,53,48,51,55,51,47,54,53,51,50,54,53,51,51,54,52,50,54,56,45,51,53,27,60,77,67,64,46,73,78,52,62,64,61,57,65,65,66,65,72,70,73,83,80,80,84,75,82,80,91,81,88,83,89,85,90,82,84,87,87,87,81,91,82,82,87,82,84,89,86,81,86,89,86,68,82,76,58,56,62,58,49,54,70,64,57,77,79,62,80,78,92,84,76,94,78,83,93,79,90,84,82,90,84,88,83,84,79,90,60,74,88,55,38,65,62,50,44,54,51,51,48,52,53,49,48,53,51,48,52,56,52,51,51,53,52,50,47,54,52,49,52,54,51,47,57,68,67,56,76,74,86,77,74,56,71,71,58,59,51,55,54,51,51,57,56,50,56,58,53,57,69,65,68,73,79,78,84,87,87,86,82,87,84,81,89,83,135

Mean predicted aligned error: 19.05 Å

Sequence (332 aa):
MAERRRLREQAAAELLDNSKTNIGPPGVQMHTTSSIINQLEKARISELKKWWEMTSLTKYIESGRVPRGLCILILPTLGDMDPDLLEEWRMQTADCSTKLMGTLITQAKRRMDEQITKIEQLTKDLEKMVNQQEVSNQLAKMEERIKNKEEEIKLRKAHKFNRDKLDYEHGRIYTFARKYDNARTKDVSKSGADDATHHISADDSSEIGSSADEAPQNKLDFQEEMRLMQMVTPPPGQNRRRGRGSGRRGGWDYVGTRIELYKFVCKLRLIKKISNKDKNSFVDNVNRRALVSGFNNADSSQLMAINDLANERNELVCSTYDDTNTNTSTLN

Organism: Pleurodeles waltl (NCBI:txid8319)

Foldseek 3Di:
DVVVVVVVVVVVVVVVVVVPPPCDDDDPPPQDLVNLLVVLLVLLLLLLLLVLLLVLLVVCLVVLHAQLVLQDLDDDPDPDDDVVNRVVVSVVSSVVSNVVSVVSSVVSVVVSVVSVVVNVVSVVVSVPDDPPPVSVVSNVVSVVVSVVSNVVSVVVSVVSVVVRVVCVVVVNSNVVVVVVVVVVPPPPPPDDDDDDDDDDDDDDDDDDDDDDDDDDDDPDPVVVVVVVVVPPDDDPDDDDDDDDDDDDDDDDDDDPCCVVVCVVVVVVVVVVVVVVVVVVVVVVVVVVVVVVPDPPPDDPVVVVVVVVVVVVVVVVVVPPPDDDDDDDDDDD

Nearest PDB structures (foldseek):
  7p3r-assembly1_D  TM=4.156E-01  e=3.111E+00  Vibrio cholerae O1 biovar El Tor str. N16961